Protein AF-A0A812LTM4-F1 (afdb_monomer_lite)

Foldseek 3Di:
DPPQQLEDEPDDDDDPPVPFDDDSFNEAEYEEALPLVPCVDLLNLVLQQLCQLQQLHQKYKYAHDQPDPPQGVSNVLCVVLVVQVVPDPDCLDVVVSVVSSVVVCPDPVNCVVRDVPDDDDDDDDLFDFPSVVQVVLLVADDDPLSDPDNQRFRMKMKHFQLVVVVVVVVPPPDDDPPPPPPLADDQDPDDDDDDPPVVVVPDDPRADPDDDDSSFMWIATPRPSRDPVRGDDTGGGHGSVSSPPRDSTRPDTDDDPDDLVLLVVLQVVLVVCCVPVNDVSVSSSVVSNCVSVVVSVVPDDDDDDPSSPDRNDPPPPPPPPLDDTVVVVVVSVVCPPVCVVSVPD

Secondary structure (DSSP, 8-state):
--TT---EEE--S---GGG----SS-EEEEEEE--TTTTSSHHHHHHHHHHHHTTS-SEEEEEEE---S---HHHHHHHHHHHHHHT-S---SHHHHHHHHHHHHTSHHHHHHH-TT-----------B-HHHHGGGG-----SS--SSTTS--EEEEEEHHHHHHHHTTTTS---TT-TT--S------------TTTTTTS---S--SPP-TTPEEEEE-S-TT-TTTPPPPEEEE-HHHHTT--SS--SBPPP---HHHHHHHHHHHHHHHHHH-GGGHHHHHHHHHHHTTHHHHH---PPPHHHHSPPPP-----------HHHHHHTTT-HHHHHHHH--

Structure (mmCIF, N/CA/C/O backbone):
data_AF-A0A812LTM4-F1
#
_entry.id   AF-A0A812LTM4-F1
#
loop_
_atom_site.group_PDB
_atom_site.id
_atom_site.type_symbol
_atom_site.label_atom_id
_atom_site.label_alt_id
_atom_site.label_comp_id
_atom_site.label_asym_id
_atom_site.label_entity_id
_atom_site.label_seq_id
_atom_site.pdbx_PDB_ins_code
_atom_site.Cartn_x
_atom_site.Cartn_y
_atom_site.Cartn_z
_atom_site.occupancy
_atom_site.B_iso_or_equiv
_atom_site.auth_seq_id
_atom_site.auth_comp_id
_atom_site.auth_asym_id
_atom_site.auth_atom_id
_atom_site.pdbx_PDB_model_num
ATOM 1 N N . MET A 1 1 ? 14.572 -8.120 13.362 1.00 30.45 1 MET A N 1
ATOM 2 C CA . MET A 1 1 ? 13.345 -8.656 14.011 1.00 30.45 1 MET A CA 1
ATOM 3 C C . MET A 1 1 ? 13.648 -9.184 15.412 1.00 30.45 1 MET A C 1
ATOM 5 O O . MET A 1 1 ? 14.384 -10.153 15.532 1.00 30.45 1 MET A O 1
ATOM 9 N N . ASP A 1 2 ? 13.075 -8.567 16.447 1.00 27.56 2 ASP A N 1
ATOM 10 C CA . ASP A 1 2 ? 12.992 -9.136 17.801 1.00 27.56 2 ASP A CA 1
ATOM 11 C C . ASP A 1 2 ? 11.749 -10.056 17.876 1.00 27.56 2 ASP A C 1
ATOM 13 O O . ASP A 1 2 ? 10.642 -9.576 17.613 1.00 27.56 2 ASP A O 1
ATOM 17 N N . PRO A 1 3 ? 11.883 -11.358 18.191 1.00 31.41 3 PRO A N 1
ATOM 18 C CA . PRO A 1 3 ? 10.756 -12.290 18.281 1.00 31.41 3 PRO A CA 1
ATOM 19 C C . PRO A 1 3 ? 9.755 -11.976 19.406 1.00 31.41 3 PRO A C 1
ATOM 21 O O . PRO A 1 3 ? 8.681 -12.577 19.432 1.00 31.41 3 PRO A O 1
ATOM 24 N N . LEU A 1 4 ? 10.083 -11.075 20.339 1.00 33.12 4 LEU A N 1
ATOM 25 C CA . LEU A 1 4 ? 9.328 -10.888 21.583 1.00 33.12 4 LEU A CA 1
ATOM 26 C C . LEU A 1 4 ? 8.432 -9.643 21.622 1.00 33.12 4 LEU A C 1
ATOM 28 O O . LEU A 1 4 ? 7.586 -9.542 22.510 1.00 33.12 4 LEU A O 1
ATOM 32 N N . SER A 1 5 ? 8.558 -8.709 20.678 1.00 33.81 5 SER A N 1
ATOM 33 C CA . SER A 1 5 ? 7.913 -7.395 20.815 1.00 33.81 5 SER A CA 1
ATOM 34 C C . SER A 1 5 ? 6.479 -7.304 20.289 1.00 33.81 5 SER A C 1
ATOM 36 O O . SER A 1 5 ? 5.833 -6.292 20.531 1.00 33.81 5 SER A O 1
ATOM 38 N N . GLY A 1 6 ? 5.937 -8.328 19.613 1.00 32.81 6 GLY A N 1
ATOM 39 C CA . GLY A 1 6 ? 4.505 -8.430 19.256 1.00 32.81 6 GLY A CA 1
ATOM 40 C C . GLY A 1 6 ? 3.926 -7.309 18.374 1.00 32.81 6 GLY A C 1
ATOM 41 O O . GLY A 1 6 ? 2.781 -7.413 17.934 1.00 32.81 6 GLY A O 1
ATOM 42 N N . LEU A 1 7 ? 4.723 -6.290 18.069 1.00 35.53 7 LEU A N 1
ATOM 43 C CA . LEU A 1 7 ? 4.323 -5.002 17.546 1.00 35.53 7 LEU A CA 1
ATOM 44 C C . LEU A 1 7 ? 4.848 -4.857 16.121 1.00 35.53 7 LEU A C 1
ATOM 46 O O . LEU A 1 7 ? 6.054 -4.882 15.887 1.00 35.53 7 LEU A O 1
ATOM 50 N N . MET A 1 8 ? 3.941 -4.650 15.167 1.00 37.16 8 MET A N 1
ATOM 51 C CA . MET A 1 8 ? 4.321 -4.151 13.852 1.00 37.16 8 MET A CA 1
ATOM 52 C C . MET A 1 8 ? 3.840 -2.714 13.723 1.00 37.16 8 MET A C 1
ATOM 54 O O . MET A 1 8 ? 2.669 -2.435 13.464 1.00 37.16 8 MET A O 1
ATOM 58 N N . VAL A 1 9 ? 4.776 -1.800 13.929 1.00 36.41 9 VAL A N 1
ATOM 59 C CA . VAL A 1 9 ? 4.608 -0.395 13.604 1.00 36.41 9 VAL A CA 1
ATOM 60 C C . VAL A 1 9 ? 5.039 -0.221 12.151 1.00 36.41 9 VAL A C 1
ATOM 62 O O . VAL A 1 9 ? 6.222 -0.324 11.840 1.00 36.41 9 VAL A O 1
ATOM 65 N N . VAL A 1 10 ? 4.088 0.054 11.254 1.00 37.06 10 VAL A N 1
ATOM 66 C CA . VAL A 1 10 ? 4.425 0.668 9.960 1.00 37.06 10 VAL A CA 1
ATOM 67 C C . VAL A 1 10 ? 4.498 2.166 10.233 1.00 37.06 10 VAL A C 1
ATOM 69 O O . VAL A 1 10 ? 3.528 2.895 10.030 1.00 37.06 10 VAL A O 1
ATOM 72 N N . CYS A 1 11 ? 5.614 2.604 10.820 1.00 35.97 11 CYS A N 1
ATOM 73 C CA . CYS A 1 11 ? 5.936 4.021 10.930 1.00 35.97 11 CYS A CA 1
ATOM 74 C C . CYS A 1 11 ? 7.042 4.356 9.956 1.00 35.97 11 CYS A C 1
ATOM 76 O O . CYS A 1 11 ? 8.123 3.771 9.949 1.00 35.97 11 CYS A O 1
ATOM 78 N N . THR A 1 12 ? 6.767 5.411 9.223 1.00 40.22 12 THR A N 1
ATOM 79 C CA . THR A 1 12 ? 7.755 6.251 8.602 1.00 40.22 12 THR A CA 1
ATOM 80 C C . THR A 1 12 ? 8.217 7.278 9.645 1.00 40.22 12 THR A C 1
ATOM 82 O O . THR A 1 12 ? 7.511 8.250 9.896 1.00 40.22 12 THR A O 1
ATOM 85 N N . ASP A 1 13 ? 9.390 7.021 10.240 1.00 36.28 13 ASP A N 1
ATOM 86 C CA . ASP A 1 13 ? 10.295 7.962 10.937 1.00 36.28 13 ASP A CA 1
ATOM 87 C C . ASP A 1 13 ? 10.392 7.964 12.492 1.00 36.28 13 ASP A C 1
ATOM 89 O O . ASP A 1 13 ? 9.413 8.071 13.228 1.00 36.28 13 ASP A O 1
ATOM 93 N N . GLY A 1 14 ? 11.640 7.912 12.982 1.00 37.38 14 GLY A N 1
ATOM 94 C CA . GLY A 1 14 ? 12.230 9.009 13.765 1.00 37.38 14 GLY A CA 1
ATOM 95 C C . GLY A 1 14 ? 11.948 9.180 15.257 1.00 37.38 14 GLY A C 1
ATOM 96 O O . GLY A 1 14 ? 12.540 10.081 15.851 1.00 37.38 14 GLY A O 1
ATOM 97 N N . CYS A 1 15 ? 11.113 8.366 15.901 1.00 34.38 15 CYS A N 1
ATOM 98 C CA . CYS A 1 15 ? 11.035 8.394 17.366 1.00 34.38 15 CYS A CA 1
ATOM 99 C C . CYS A 1 15 ? 12.236 7.659 17.978 1.00 34.38 15 CYS A C 1
ATOM 101 O O . CYS A 1 15 ? 12.510 6.517 17.622 1.00 34.38 15 CYS A O 1
ATOM 103 N N . ASP A 1 16 ? 12.935 8.311 18.911 1.00 37.47 16 ASP A N 1
ATOM 104 C CA . ASP A 1 16 ? 13.979 7.722 19.757 1.00 37.47 16 ASP A CA 1
ATOM 105 C C . ASP A 1 16 ? 13.405 6.530 20.545 1.00 37.47 16 ASP A C 1
ATOM 107 O O . ASP A 1 16 ? 12.843 6.683 21.628 1.00 37.47 16 ASP A O 1
ATOM 111 N N . GLN A 1 17 ? 13.491 5.330 19.963 1.00 39.75 17 GLN A N 1
ATOM 112 C CA . GLN A 1 17 ? 12.902 4.104 20.509 1.00 39.75 17 GLN A CA 1
ATOM 113 C C . GLN A 1 17 ? 13.554 3.662 21.828 1.00 39.75 17 GLN A C 1
ATOM 115 O O . GLN A 1 17 ? 13.000 2.810 22.516 1.00 39.75 17 GLN A O 1
ATOM 120 N N . SER A 1 18 ? 14.695 4.248 22.214 1.00 34.81 18 SER A N 1
ATOM 121 C CA . SER A 1 18 ? 15.415 3.879 23.440 1.00 34.81 18 SER A CA 1
ATOM 122 C C . SER A 1 18 ? 14.699 4.293 24.733 1.00 34.81 18 SER A C 1
ATOM 124 O O . SER A 1 18 ? 15.079 3.836 25.809 1.00 34.81 18 SER A O 1
ATOM 126 N N . LYS A 1 19 ? 13.647 5.120 24.639 1.00 31.11 19 LYS A N 1
ATOM 127 C CA . LYS A 1 19 ? 12.913 5.663 25.795 1.00 31.11 19 LYS A CA 1
ATOM 128 C C . LYS A 1 19 ? 11.493 5.131 25.969 1.00 31.11 19 LYS A C 1
ATOM 130 O O . LYS A 1 19 ? 10.866 5.467 26.961 1.00 31.11 19 LYS A O 1
ATOM 135 N N . PHE A 1 20 ? 10.989 4.298 25.058 1.00 37.25 20 PHE A N 1
ATOM 136 C CA . PHE A 1 20 ? 9.590 3.864 25.077 1.00 37.25 20 PHE A CA 1
ATOM 137 C C . PHE A 1 20 ? 9.480 2.360 25.330 1.00 37.25 20 PHE A C 1
ATOM 139 O O . PHE A 1 20 ? 9.724 1.545 24.441 1.00 37.25 20 PHE A O 1
ATOM 146 N N . MET A 1 21 ? 9.061 1.975 26.537 1.00 32.84 21 MET A N 1
ATOM 147 C CA . MET A 1 21 ? 8.596 0.609 26.787 1.00 32.84 21 MET A CA 1
ATOM 148 C C . MET A 1 21 ? 7.192 0.430 26.192 1.00 32.84 21 MET A C 1
ATOM 150 O O . MET A 1 21 ? 6.199 0.904 26.744 1.00 32.84 21 MET A O 1
ATOM 154 N N . MET A 1 22 ? 7.123 -0.269 25.058 1.00 35.91 22 MET A N 1
ATOM 155 C CA . MET A 1 22 ? 5.877 -0.611 24.364 1.00 35.91 22 MET A CA 1
ATOM 156 C C . MET A 1 22 ? 5.090 -1.713 25.099 1.00 35.91 22 MET A C 1
ATOM 158 O O . MET A 1 22 ? 5.706 -2.591 25.712 1.00 35.91 22 MET A O 1
ATOM 162 N N . PRO A 1 23 ? 3.740 -1.710 25.063 1.00 36.28 23 PRO A N 1
ATOM 163 C CA . PRO A 1 23 ? 2.926 -2.694 25.766 1.00 36.28 23 PRO A CA 1
ATOM 164 C C . PRO A 1 23 ? 3.050 -4.057 25.078 1.00 36.28 23 PRO A C 1
ATOM 166 O O . PRO A 1 23 ? 3.223 -4.141 23.866 1.00 36.28 23 PRO A O 1
ATOM 169 N N . ARG A 1 24 ? 2.917 -5.135 25.854 1.00 44.22 24 ARG A N 1
ATOM 170 C CA . ARG A 1 24 ? 3.026 -6.530 25.381 1.00 44.22 24 ARG A CA 1
ATOM 171 C C . ARG A 1 24 ? 1.768 -7.051 24.660 1.00 44.22 24 ARG A C 1
ATOM 173 O O . ARG A 1 24 ? 1.732 -8.215 24.272 1.00 44.22 24 ARG A O 1
ATOM 180 N N . ASP A 1 25 ? 0.743 -6.214 24.507 1.00 55.41 25 ASP A N 1
ATOM 181 C CA . ASP A 1 25 ? -0.545 -6.569 23.902 1.00 55.41 25 ASP A CA 1
ATOM 182 C C . ASP A 1 25 ? -0.533 -6.329 22.376 1.00 55.41 25 ASP A C 1
ATOM 184 O O . ASP A 1 25 ? 0.159 -5.424 21.906 1.00 55.41 25 ASP A O 1
ATOM 188 N N . PRO A 1 26 ? -1.307 -7.091 21.572 1.00 61.28 26 PRO A N 1
ATOM 189 C CA . PRO A 1 26 ? -1.348 -6.917 20.122 1.00 61.28 26 PRO A CA 1
ATOM 190 C C . PRO A 1 26 ? -2.057 -5.607 19.751 1.00 61.28 26 PRO A C 1
ATOM 192 O O . PRO A 1 26 ? -3.290 -5.532 19.654 1.00 61.28 26 PRO A O 1
ATOM 195 N N . GLU A 1 27 ? -1.253 -4.571 19.544 1.00 75.12 27 GLU A N 1
ATOM 196 C CA . GLU A 1 27 ? -1.658 -3.284 18.996 1.00 75.12 27 GLU A CA 1
ATOM 197 C C . GLU A 1 27 ? -1.173 -3.140 17.555 1.00 75.12 27 GLU A C 1
ATOM 199 O O . GLU A 1 27 ? -0.034 -3.478 17.226 1.00 75.12 27 GLU A O 1
ATOM 204 N N . PHE A 1 28 ? -2.025 -2.579 16.695 1.00 81.56 28 PHE A N 1
ATOM 205 C CA . PHE A 1 28 ? -1.655 -2.272 15.318 1.00 81.56 28 PHE A CA 1
ATOM 206 C C . PHE A 1 28 ? -1.772 -0.781 15.033 1.00 81.56 28 PHE A C 1
ATOM 208 O O . PHE A 1 28 ? -2.852 -0.201 15.120 1.00 81.56 28 PHE A O 1
ATOM 215 N N . ARG A 1 29 ? -0.656 -0.140 14.689 1.00 83.31 29 ARG A N 1
ATOM 216 C CA . ARG A 1 29 ? -0.615 1.300 14.430 1.00 83.31 29 ARG A CA 1
ATOM 217 C C . ARG A 1 29 ? -0.036 1.556 13.045 1.00 83.31 29 ARG A C 1
ATOM 219 O O . ARG A 1 29 ? 1.069 1.112 12.738 1.00 83.31 29 ARG A O 1
ATOM 226 N N . ILE A 1 30 ? -0.797 2.285 12.239 1.00 82.69 30 ILE A N 1
ATOM 227 C CA . ILE A 1 30 ? -0.378 2.810 10.945 1.00 82.69 30 ILE A CA 1
ATOM 228 C C . ILE A 1 30 ? -0.167 4.307 11.117 1.00 82.69 30 ILE A C 1
ATOM 230 O O . ILE A 1 30 ? -1.104 5.020 11.480 1.00 82.69 30 ILE A O 1
ATOM 234 N N . SER A 1 31 ? 1.043 4.770 10.824 1.00 81.00 31 SER A N 1
ATOM 235 C CA . SER A 1 31 ? 1.316 6.193 10.650 1.00 81.00 31 SER A CA 1
ATOM 236 C C . SER A 1 31 ? 1.545 6.455 9.170 1.00 81.00 31 SER A C 1
ATOM 238 O O . SER A 1 31 ? 2.408 5.827 8.562 1.00 81.00 31 SER A O 1
ATOM 240 N N . ALA A 1 32 ? 0.754 7.346 8.588 1.00 76.94 32 ALA A N 1
ATOM 241 C CA . ALA A 1 32 ? 0.785 7.645 7.165 1.00 76.94 32 ALA A CA 1
ATOM 242 C C . ALA A 1 32 ? 0.777 9.155 6.920 1.00 76.94 32 ALA A C 1
ATOM 244 O O . ALA A 1 32 ? 0.388 9.943 7.783 1.00 76.94 32 ALA A O 1
ATOM 245 N N . ASP A 1 33 ? 1.180 9.571 5.723 1.00 71.38 33 ASP A N 1
ATOM 246 C CA . ASP A 1 33 ? 0.871 10.920 5.254 1.00 71.38 33 ASP A CA 1
ATOM 247 C C . ASP A 1 33 ? -0.656 11.076 5.082 1.00 71.38 33 ASP A C 1
ATOM 249 O O . ASP A 1 33 ? -1.385 10.095 4.907 1.00 71.38 33 ASP A O 1
ATOM 253 N N . ASN A 1 34 ? -1.174 12.305 5.133 1.00 70.12 34 ASN A N 1
ATOM 254 C CA . ASN A 1 34 ? -2.602 12.599 4.983 1.00 70.12 34 ASN A CA 1
ATOM 255 C C . ASN A 1 34 ? -3.063 12.529 3.517 1.00 70.12 34 ASN A C 1
ATOM 257 O O . ASN A 1 34 ? -3.684 13.451 2.976 1.00 70.12 34 ASN A O 1
ATOM 261 N N . THR A 1 35 ? -2.774 11.409 2.862 1.00 69.56 35 THR A N 1
ATOM 262 C CA . THR A 1 35 ? -3.211 11.102 1.506 1.00 69.56 35 THR A CA 1
ATOM 263 C C . THR A 1 35 ? -4.593 10.452 1.558 1.00 69.56 35 THR A C 1
ATOM 265 O O . THR A 1 35 ? -4.763 9.239 1.673 1.00 69.56 35 THR A O 1
ATOM 268 N N . VAL A 1 36 ? -5.631 11.286 1.432 1.00 68.31 36 VAL A N 1
ATOM 269 C CA . VAL A 1 36 ? -7.050 10.867 1.403 1.00 68.31 36 VAL A CA 1
ATOM 270 C C . VAL A 1 36 ? -7.314 9.699 0.444 1.00 68.31 36 VAL A C 1
ATOM 272 O O . VAL A 1 36 ? -8.138 8.833 0.710 1.00 68.31 36 VAL A O 1
ATOM 275 N N . ARG A 1 37 ? -6.622 9.657 -0.698 1.00 71.06 37 ARG A N 1
ATOM 276 C CA . ARG A 1 37 ? -6.841 8.606 -1.699 1.00 71.06 37 ARG A CA 1
ATOM 277 C C . ARG A 1 37 ? -6.193 7.270 -1.339 1.00 71.06 37 ARG A C 1
ATOM 279 O O . ARG A 1 37 ? -6.644 6.250 -1.848 1.00 71.06 37 ARG A O 1
ATOM 286 N N . GLU A 1 38 ? -5.173 7.262 -0.488 1.00 75.50 38 GLU A N 1
ATOM 287 C CA . GLU A 1 38 ? -4.296 6.101 -0.305 1.00 75.50 38 GLU A CA 1
ATOM 288 C C . GLU A 1 38 ? -4.386 5.543 1.113 1.00 75.50 38 GLU A C 1
ATOM 290 O O . GLU A 1 38 ? -4.784 4.395 1.275 1.00 75.50 38 GLU A O 1
ATOM 295 N N . ALA A 1 39 ? -4.081 6.342 2.137 1.00 78.81 39 ALA A N 1
ATOM 296 C CA . ALA A 1 39 ? -4.084 5.879 3.524 1.00 78.81 39 ALA A CA 1
ATOM 297 C C . ALA A 1 39 ? -5.446 6.068 4.196 1.00 78.81 39 ALA A C 1
ATOM 299 O O . ALA A 1 39 ? -5.938 5.204 4.919 1.00 78.81 39 ALA A O 1
ATOM 300 N N . LYS A 1 40 ? -6.093 7.200 3.922 1.00 80.12 40 LYS A N 1
ATOM 301 C CA . LYS A 1 40 ? -7.333 7.604 4.581 1.00 80.12 40 LYS A CA 1
ATOM 302 C C . LYS A 1 40 ? -8.531 7.331 3.674 1.00 80.12 40 LYS A C 1
ATOM 304 O O . LYS A 1 40 ? -9.250 8.242 3.280 1.00 80.12 40 LYS A O 1
ATOM 309 N N . ASN A 1 41 ? -8.724 6.062 3.329 1.00 82.94 41 ASN A N 1
ATOM 310 C CA . ASN A 1 41 ? -9.861 5.604 2.534 1.00 82.94 41 ASN A CA 1
ATOM 311 C C . ASN A 1 41 ? -10.693 4.565 3.301 1.00 82.94 41 ASN A C 1
ATOM 313 O O . ASN A 1 41 ? -10.202 3.922 4.230 1.00 82.94 41 ASN A O 1
ATOM 317 N N . GLN A 1 42 ? -11.949 4.382 2.886 1.00 84.56 42 GLN A N 1
ATOM 318 C CA . GLN A 1 42 ? -12.878 3.447 3.530 1.00 84.56 42 GLN A CA 1
ATOM 319 C C . GLN A 1 42 ? -12.325 2.022 3.647 1.00 84.56 42 GLN A C 1
ATOM 321 O O . GLN A 1 42 ? -12.614 1.337 4.621 1.00 84.56 42 GLN A O 1
ATOM 326 N N . TYR A 1 43 ? -11.499 1.581 2.695 1.00 86.38 43 TYR A N 1
ATOM 327 C CA . TYR A 1 43 ? -10.983 0.221 2.672 1.00 86.38 43 TYR A CA 1
ATOM 328 C C . TYR A 1 43 ? -9.971 -0.021 3.788 1.00 86.38 43 TYR A C 1
ATOM 330 O O . TYR A 1 43 ? -10.046 -1.030 4.485 1.00 86.38 43 TYR A O 1
ATOM 338 N N . VAL A 1 44 ? -9.074 0.943 4.009 1.00 87.69 44 VAL A N 1
ATOM 339 C CA . VAL A 1 44 ? -8.122 0.909 5.126 1.00 87.69 44 VAL A CA 1
ATOM 340 C C . VAL A 1 44 ? -8.865 0.968 6.458 1.00 87.69 44 VAL A C 1
ATOM 342 O O . VAL A 1 44 ? -8.587 0.168 7.347 1.00 87.69 44 VAL A O 1
ATOM 345 N N . LEU A 1 45 ? -9.840 1.871 6.592 1.00 88.00 45 LEU A N 1
ATOM 346 C CA . LEU A 1 45 ? -10.602 2.028 7.835 1.00 88.00 45 LEU A CA 1
ATOM 347 C C . LEU A 1 45 ? -11.424 0.771 8.172 1.00 88.00 45 LEU A C 1
ATOM 349 O O . LEU A 1 45 ? -11.409 0.322 9.317 1.00 88.00 45 LEU A O 1
ATOM 353 N N . LEU A 1 46 ? -12.089 0.162 7.184 1.00 88.00 46 LEU A N 1
ATOM 354 C CA . LEU A 1 46 ? -12.826 -1.092 7.371 1.00 88.00 46 LEU A CA 1
ATOM 355 C C . LEU A 1 46 ? -11.898 -2.251 7.719 1.00 88.00 46 LEU A C 1
ATOM 357 O O . LEU A 1 46 ? -12.221 -3.032 8.607 1.00 88.00 46 LEU A O 1
ATOM 361 N N . TYR A 1 47 ? -10.733 -2.349 7.076 1.00 89.00 47 TYR A N 1
ATOM 362 C CA . TYR A 1 47 ? -9.738 -3.366 7.414 1.00 89.00 47 TYR A CA 1
ATOM 363 C C . TYR A 1 47 ? -9.245 -3.229 8.863 1.00 89.00 47 TYR A C 1
ATOM 365 O O . TYR A 1 47 ? -9.186 -4.215 9.595 1.00 89.00 47 TYR A O 1
ATOM 373 N N . LEU A 1 48 ? -8.953 -2.007 9.316 1.00 89.69 48 LEU A N 1
ATOM 374 C CA . LEU A 1 48 ? -8.560 -1.739 10.702 1.00 89.69 48 LEU A CA 1
ATOM 375 C C . LEU A 1 48 ? -9.665 -2.107 11.700 1.00 89.69 48 LEU A C 1
ATOM 377 O O . LEU A 1 48 ? -9.381 -2.728 12.729 1.00 89.69 48 LEU A O 1
ATOM 381 N N . ALA A 1 49 ? -10.921 -1.794 11.373 1.00 89.75 49 ALA A N 1
ATOM 382 C CA . ALA A 1 49 ? -12.072 -2.217 12.162 1.00 89.75 49 ALA A CA 1
ATOM 383 C C . ALA A 1 49 ? -12.216 -3.750 12.194 1.00 89.75 49 ALA A C 1
ATOM 385 O O . ALA A 1 49 ? -12.449 -4.324 13.256 1.00 89.75 49 ALA A O 1
ATOM 386 N N . ALA A 1 50 ? -12.001 -4.424 11.063 1.00 88.44 50 ALA A N 1
ATOM 387 C CA . ALA A 1 50 ? -12.058 -5.880 10.933 1.00 88.44 50 ALA A CA 1
ATOM 388 C C . ALA A 1 50 ? -11.095 -6.596 11.884 1.00 88.44 50 ALA A C 1
ATOM 390 O O . ALA A 1 50 ? -11.471 -7.549 12.568 1.00 88.44 50 ALA A O 1
ATOM 391 N N . LEU A 1 51 ? -9.850 -6.110 11.944 1.00 88.19 51 LEU A N 1
ATOM 392 C CA . LEU A 1 51 ? -8.813 -6.668 12.811 1.00 88.19 51 LEU A CA 1
ATOM 393 C C . LEU A 1 51 ? -9.239 -6.642 14.284 1.00 88.19 51 LEU A C 1
ATOM 395 O O . LEU A 1 51 ? -8.964 -7.591 15.020 1.00 88.19 51 LEU A O 1
ATOM 399 N N . VAL A 1 52 ? -9.933 -5.580 14.699 1.00 88.44 52 VAL A N 1
ATOM 400 C CA . VAL A 1 52 ? -10.467 -5.431 16.058 1.00 88.44 52 VAL A CA 1
ATOM 401 C C . VAL A 1 52 ? -11.678 -6.335 16.277 1.00 88.44 52 VAL A C 1
ATOM 403 O O . VAL A 1 52 ? -11.744 -7.042 17.282 1.00 88.44 52 VAL A O 1
ATOM 406 N N . ALA A 1 53 ? -12.613 -6.364 15.327 1.00 88.12 53 ALA A N 1
ATOM 407 C CA . ALA A 1 53 ? -13.849 -7.136 15.446 1.00 88.12 53 ALA A CA 1
ATOM 408 C C . ALA A 1 53 ? -13.609 -8.648 15.584 1.00 88.12 53 ALA A C 1
ATOM 410 O O . ALA A 1 53 ? -14.368 -9.338 16.263 1.00 88.12 53 ALA A O 1
ATOM 411 N N . GLN A 1 54 ? -12.543 -9.160 14.962 1.00 85.75 54 GLN A N 1
ATOM 412 C CA . GLN A 1 54 ? -12.170 -10.576 15.026 1.00 85.75 54 GLN A CA 1
ATOM 413 C C . GLN A 1 54 ? -11.088 -10.890 16.056 1.00 85.75 54 GLN A C 1
ATOM 415 O O . GLN A 1 54 ? -10.483 -11.960 15.997 1.00 85.75 54 GLN A O 1
ATOM 420 N N . TYR A 1 55 ? -10.806 -9.965 16.978 1.00 85.62 55 TYR A N 1
ATOM 421 C CA . TYR A 1 55 ? -9.806 -10.160 18.032 1.00 85.62 55 TYR A CA 1
ATOM 422 C C . TYR A 1 55 ? -8.405 -10.516 17.502 1.00 85.62 55 TYR A C 1
ATOM 424 O O . TYR A 1 55 ? -7.610 -11.153 18.195 1.00 85.62 55 TYR A O 1
ATOM 432 N N . ARG A 1 56 ? -8.082 -10.100 16.269 1.00 82.94 56 ARG A N 1
ATOM 433 C CA . ARG A 1 56 ? -6.714 -10.179 15.731 1.00 82.94 56 ARG A CA 1
ATOM 434 C C . ARG A 1 56 ? -5.844 -9.087 16.335 1.00 82.94 56 ARG A C 1
ATOM 436 O O . ARG A 1 56 ? -4.653 -9.292 16.534 1.00 82.94 56 ARG A O 1
ATOM 443 N N . MET A 1 57 ? -6.462 -7.949 16.640 1.00 85.69 57 MET A N 1
ATOM 444 C CA . MET A 1 57 ? -5.875 -6.843 17.382 1.00 85.69 57 MET A CA 1
ATOM 445 C C . MET A 1 57 ? -6.844 -6.423 18.481 1.00 85.69 57 MET A C 1
ATOM 447 O O . MET A 1 57 ? -8.056 -6.418 18.281 1.00 85.69 57 MET A O 1
ATOM 451 N N . ARG A 1 58 ? -6.327 -6.032 19.645 1.00 80.38 58 ARG A N 1
ATOM 452 C CA . ARG A 1 58 ? -7.168 -5.426 20.692 1.00 80.38 58 ARG A CA 1
ATOM 453 C C . ARG A 1 58 ? -7.598 -4.013 20.298 1.00 80.38 58 ARG A C 1
ATOM 455 O O . ARG A 1 58 ? -8.679 -3.550 20.658 1.00 80.38 58 ARG A O 1
ATOM 462 N N . PHE A 1 59 ? -6.707 -3.346 19.581 1.00 84.62 59 PHE A N 1
ATOM 463 C CA . PHE A 1 59 ? -6.786 -1.951 19.213 1.00 84.62 59 PHE A CA 1
ATOM 464 C C . PHE A 1 59 ? -6.066 -1.753 17.886 1.00 84.62 59 PHE A C 1
ATOM 466 O O . PHE A 1 59 ? -4.996 -2.334 17.660 1.00 84.62 59 PHE A O 1
ATOM 473 N N . SER A 1 60 ? -6.629 -0.909 17.028 1.00 89.69 60 SER A N 1
ATOM 474 C CA . SER A 1 60 ? -5.910 -0.436 15.856 1.00 89.69 60 SER A CA 1
ATOM 475 C C . SER A 1 60 ? -6.041 1.071 15.666 1.00 89.69 60 SER A C 1
ATOM 477 O O . SER A 1 60 ? -7.014 1.692 16.092 1.00 89.69 60 SER A O 1
ATOM 479 N N . CYS A 1 61 ? -5.022 1.680 15.064 1.00 88.38 61 CYS A N 1
ATOM 480 C CA . CYS A 1 61 ? -4.945 3.122 14.877 1.00 88.38 61 CYS A CA 1
ATOM 481 C C . CYS A 1 61 ? -4.447 3.468 13.477 1.00 88.38 61 CYS A C 1
ATOM 483 O O . CYS A 1 61 ? -3.446 2.911 13.026 1.00 88.38 61 CYS A O 1
ATOM 485 N N . LEU A 1 62 ? -5.108 4.433 12.837 1.00 87.12 62 LEU A N 1
ATOM 486 C CA . LEU A 1 62 ? -4.563 5.167 11.700 1.00 87.12 62 LEU A CA 1
ATOM 487 C C . LEU A 1 62 ? -4.292 6.610 12.127 1.00 87.12 62 LEU A C 1
ATOM 489 O O . LEU A 1 62 ? -5.227 7.382 12.353 1.00 87.12 62 LEU A O 1
ATOM 493 N N . ALA A 1 63 ? -3.017 6.971 12.208 1.00 83.69 63 ALA A N 1
ATOM 494 C CA . ALA A 1 63 ? -2.549 8.328 12.429 1.00 83.69 63 ALA A CA 1
ATOM 495 C C . ALA A 1 63 ? -2.043 8.908 11.103 1.00 83.69 63 ALA A C 1
ATOM 497 O O . ALA A 1 63 ? -1.114 8.391 10.496 1.00 83.69 63 ALA A O 1
ATOM 498 N N . ASN A 1 64 ? -2.667 9.986 10.646 1.00 78.06 64 ASN A N 1
ATOM 499 C CA . ASN A 1 64 ? -2.286 10.710 9.444 1.00 78.06 64 ASN A CA 1
ATOM 500 C C . ASN A 1 64 ? -1.585 12.005 9.849 1.00 78.06 64 ASN A C 1
ATOM 502 O O . ASN A 1 64 ? -2.194 12.857 10.507 1.00 78.06 64 ASN A O 1
ATOM 506 N N . PHE A 1 65 ? -0.328 12.179 9.448 1.00 71.62 65 PHE A N 1
ATOM 507 C CA . PHE A 1 65 ? 0.428 13.390 9.754 1.00 71.62 65 PHE A CA 1
ATOM 508 C C . PHE A 1 65 ? -0.273 14.627 9.188 1.00 71.62 65 PHE A C 1
ATOM 510 O O . PHE A 1 65 ? -0.867 14.599 8.110 1.00 71.62 65 PHE A O 1
ATOM 517 N N . ARG A 1 66 ? -0.265 15.736 9.935 1.00 67.19 66 ARG A N 1
ATOM 518 C CA . ARG A 1 66 ? -0.798 16.991 9.400 1.00 67.19 66 ARG A CA 1
ATOM 519 C C . ARG A 1 66 ? 0.061 17.418 8.219 1.00 67.19 66 ARG A C 1
ATOM 521 O O . ARG A 1 66 ? 1.283 17.428 8.309 1.00 67.19 66 ARG A O 1
ATOM 528 N N . LYS A 1 67 ? -0.604 17.827 7.139 1.00 61.28 67 LYS A N 1
ATOM 529 C CA . LYS A 1 67 ? 0.049 18.448 5.992 1.00 61.28 67 LYS A CA 1
ATOM 530 C C . LYS A 1 67 ? 0.575 19.819 6.423 1.00 61.28 67 LYS A C 1
ATOM 532 O O . LYS A 1 67 ? -0.132 20.816 6.330 1.00 61.28 67 LYS A O 1
ATOM 537 N N . SER A 1 68 ? 1.798 19.861 6.928 1.00 53.16 68 SER A N 1
ATOM 538 C CA . SER A 1 68 ? 2.578 21.082 7.117 1.00 53.16 68 SER A CA 1
ATOM 539 C C . SER A 1 68 ? 3.931 20.894 6.445 1.00 53.16 68 SER A C 1
ATOM 541 O O . SER A 1 68 ? 4.463 19.791 6.447 1.00 53.16 68 SER A O 1
ATOM 543 N N . HIS A 1 69 ? 4.470 21.961 5.857 1.00 53.72 69 HIS A N 1
ATOM 544 C CA . HIS A 1 69 ? 5.645 21.993 4.971 1.00 53.72 69 HIS A CA 1
ATOM 545 C C . HIS A 1 69 ? 6.991 21.563 5.588 1.00 53.72 69 HIS A C 1
ATOM 547 O O . HIS A 1 69 ? 8.050 21.875 5.049 1.00 53.72 69 HIS A O 1
ATOM 553 N N . THR A 1 70 ? 6.984 20.855 6.710 1.00 54.38 70 THR A N 1
ATOM 554 C CA . THR A 1 70 ? 8.187 20.307 7.322 1.00 54.38 70 THR A CA 1
ATOM 555 C C . THR A 1 70 ? 8.335 18.872 6.839 1.00 54.38 70 THR A C 1
ATOM 557 O O . THR A 1 70 ? 7.717 17.966 7.388 1.00 54.38 70 THR A O 1
ATOM 560 N N . HIS A 1 71 ? 9.126 18.684 5.781 1.00 61.16 71 HIS A N 1
ATOM 561 C CA . HIS A 1 71 ? 9.531 17.361 5.314 1.00 61.16 71 HIS A CA 1
ATOM 562 C C . HIS A 1 71 ? 10.129 16.589 6.492 1.00 61.16 71 HIS A C 1
ATOM 564 O O . HIS A 1 71 ? 11.202 16.955 6.988 1.00 61.16 71 HIS A O 1
ATOM 570 N N . CYS A 1 72 ? 9.422 15.560 6.961 1.00 69.50 72 CYS A N 1
ATOM 571 C CA . CYS A 1 72 ? 9.941 14.673 7.996 1.00 69.50 72 CYS A CA 1
ATOM 572 C C . CYS A 1 72 ? 11.165 13.925 7.446 1.00 69.50 72 CYS A C 1
ATOM 574 O O . CYS A 1 72 ? 11.441 13.981 6.240 1.00 69.50 72 CYS A O 1
ATOM 576 N N . ARG A 1 73 ? 11.955 13.250 8.292 1.00 74.75 73 ARG A N 1
ATOM 577 C CA . ARG A 1 73 ? 13.153 12.572 7.782 1.00 74.75 73 ARG A CA 1
ATOM 578 C C . ARG A 1 73 ? 12.749 11.555 6.726 1.00 74.75 73 ARG A C 1
ATOM 580 O O . ARG A 1 73 ? 13.464 11.446 5.745 1.00 74.75 73 ARG A O 1
ATOM 587 N N . ILE A 1 74 ? 11.584 10.901 6.795 1.00 73.19 74 ILE A N 1
ATOM 588 C CA . ILE A 1 74 ? 11.223 10.002 5.692 1.00 73.19 74 ILE A CA 1
ATOM 589 C C . ILE A 1 74 ? 11.059 10.711 4.338 1.00 73.19 74 ILE A C 1
ATOM 591 O O . ILE A 1 74 ? 11.505 10.174 3.327 1.00 73.19 74 ILE A O 1
ATOM 595 N N . ASP A 1 75 ? 10.509 11.923 4.293 1.00 75.50 75 ASP A N 1
ATOM 596 C CA . ASP A 1 75 ? 10.358 12.661 3.034 1.00 75.50 75 ASP A CA 1
ATOM 597 C C . ASP A 1 75 ? 11.730 13.030 2.469 1.00 75.50 75 ASP A C 1
ATOM 599 O O . ASP A 1 75 ? 11.972 12.942 1.265 1.00 75.50 75 ASP A O 1
ATOM 603 N N . GLN A 1 76 ? 12.656 13.403 3.355 1.00 83.38 76 GLN A N 1
ATOM 604 C CA . GLN A 1 76 ? 14.041 13.695 2.992 1.00 83.38 76 GLN A CA 1
ATOM 605 C C . GLN A 1 76 ? 14.767 12.433 2.513 1.00 83.38 76 GLN A C 1
ATOM 607 O O . GLN A 1 76 ? 15.451 12.474 1.490 1.00 83.38 76 GLN A O 1
ATOM 612 N N . LEU A 1 77 ? 14.575 11.302 3.201 1.00 85.31 77 LEU A N 1
ATOM 613 C CA . LEU A 1 77 ? 15.096 9.997 2.802 1.00 85.31 77 LEU A CA 1
ATOM 614 C C . LEU A 1 77 ? 14.591 9.641 1.410 1.00 85.31 77 LEU A C 1
ATOM 616 O O . LEU A 1 77 ? 15.384 9.305 0.535 1.00 85.31 77 LEU A O 1
ATOM 620 N N . TRP A 1 78 ? 13.283 9.756 1.191 1.00 84.81 78 TRP A N 1
ATOM 621 C CA . TRP A 1 78 ? 12.677 9.466 -0.096 1.00 84.81 78 TRP A CA 1
ATOM 622 C C . TRP A 1 78 ? 13.187 10.410 -1.180 1.00 84.81 78 TRP A C 1
ATOM 624 O O . TRP A 1 78 ? 13.508 9.950 -2.268 1.00 84.81 78 TRP A O 1
ATOM 634 N N . GLY A 1 79 ? 13.370 11.698 -0.885 1.00 88.25 79 GLY A N 1
ATOM 635 C CA . GLY A 1 79 ? 14.000 12.648 -1.802 1.00 88.25 79 GLY A CA 1
ATOM 636 C C . GLY A 1 79 ? 15.424 12.241 -2.202 1.00 88.25 79 GLY A C 1
ATOM 637 O O . GLY A 1 79 ? 15.775 12.295 -3.384 1.00 88.25 79 GLY A O 1
ATOM 638 N N . CYS A 1 80 ? 16.235 11.782 -1.246 1.00 91.38 80 CYS A N 1
ATOM 639 C CA . CYS A 1 80 ? 17.581 11.262 -1.499 1.00 91.38 80 CYS A CA 1
ATOM 640 C C . CYS A 1 80 ? 17.554 9.982 -2.349 1.00 91.38 80 CYS A C 1
ATOM 642 O O . CYS A 1 80 ? 18.258 9.893 -3.358 1.00 91.38 80 CYS A O 1
ATOM 644 N N . LEU A 1 81 ? 16.717 9.012 -1.974 1.00 92.50 81 LEU A N 1
ATOM 645 C CA . LEU A 1 81 ? 16.565 7.734 -2.671 1.00 92.50 81 LEU A CA 1
ATOM 646 C C . LEU A 1 81 ? 16.015 7.921 -4.091 1.00 92.50 81 LEU A C 1
ATOM 648 O O . LEU A 1 81 ? 16.563 7.370 -5.043 1.00 92.50 81 LEU A O 1
ATOM 652 N N . ALA A 1 82 ? 14.988 8.753 -4.261 1.00 92.62 82 ALA A N 1
ATOM 653 C CA . ALA A 1 82 ? 14.397 9.071 -5.555 1.00 92.62 82 ALA A CA 1
ATOM 654 C C . ALA A 1 82 ? 15.407 9.756 -6.480 1.00 92.62 82 ALA A C 1
ATOM 656 O O . ALA A 1 82 ? 15.509 9.391 -7.648 1.00 92.62 82 ALA A O 1
ATOM 657 N N . ARG A 1 83 ? 16.215 10.693 -5.961 1.00 94.44 83 ARG A N 1
ATOM 658 C CA . ARG A 1 83 ? 17.309 11.305 -6.732 1.00 94.44 83 ARG A CA 1
ATOM 659 C C . ARG A 1 83 ? 18.351 10.271 -7.147 1.00 94.44 83 ARG A C 1
ATOM 661 O O . ARG A 1 83 ? 18.861 10.338 -8.261 1.00 94.44 83 ARG A O 1
ATOM 668 N N . ARG A 1 84 ? 18.669 9.315 -6.270 1.00 95.50 84 ARG A N 1
ATOM 669 C CA . ARG A 1 84 ? 19.602 8.234 -6.596 1.00 95.50 84 ARG A CA 1
ATOM 670 C C . ARG A 1 84 ? 19.058 7.344 -7.713 1.00 95.50 84 ARG A C 1
ATOM 672 O O . ARG A 1 84 ? 19.803 7.065 -8.643 1.00 95.50 84 ARG A O 1
ATOM 679 N N . ILE A 1 85 ? 17.781 6.966 -7.649 1.00 94.69 85 ILE A N 1
ATOM 680 C CA . ILE A 1 85 ? 17.101 6.202 -8.705 1.00 94.69 85 ILE A CA 1
ATOM 681 C C . ILE A 1 85 ? 17.086 6.993 -10.019 1.00 94.69 85 ILE A C 1
ATOM 683 O O . ILE A 1 85 ? 17.439 6.450 -11.056 1.00 94.69 85 ILE A O 1
ATOM 687 N N . ALA A 1 86 ? 16.725 8.279 -9.984 1.00 95.25 86 ALA A N 1
ATOM 688 C CA . ALA A 1 86 ? 16.634 9.121 -11.179 1.00 95.25 86 ALA A CA 1
ATOM 689 C C . ALA A 1 86 ? 17.981 9.311 -11.896 1.00 95.25 86 ALA A C 1
ATOM 691 O O . ALA A 1 86 ? 18.012 9.498 -13.108 1.00 95.25 86 ALA A O 1
ATOM 692 N N . ASN A 1 87 ? 19.085 9.252 -11.148 1.00 96.25 87 ASN A N 1
ATOM 693 C CA . ASN A 1 87 ? 20.440 9.337 -11.686 1.00 96.25 87 ASN A CA 1
ATOM 694 C C . ASN A 1 87 ? 21.033 7.965 -12.053 1.00 96.25 87 ASN A C 1
ATOM 696 O O . ASN A 1 87 ? 22.188 7.904 -12.477 1.00 96.25 87 ASN A O 1
ATOM 700 N N . GLU A 1 88 ? 20.293 6.867 -11.869 1.00 96.69 88 GLU A N 1
ATOM 70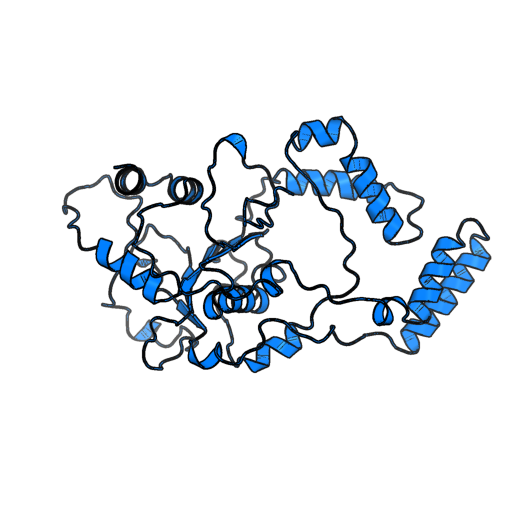1 C CA . GLU A 1 88 ? 20.755 5.544 -12.270 1.00 96.69 88 GLU A CA 1
ATOM 702 C C . GLU A 1 88 ? 20.495 5.323 -13.764 1.00 96.69 88 GLU A C 1
ATOM 704 O O . GLU A 1 88 ? 19.363 5.355 -14.241 1.00 96.69 88 GLU A O 1
ATOM 709 N N . SER A 1 89 ? 21.570 5.066 -14.507 1.00 92.62 89 SER A N 1
ATOM 710 C CA . SER A 1 89 ? 21.522 4.894 -15.966 1.00 92.62 89 SER A CA 1
ATOM 711 C C . SER A 1 89 ? 21.157 3.469 -16.394 1.00 92.62 89 SER A C 1
ATOM 713 O O . SER A 1 89 ? 20.845 3.235 -17.561 1.00 92.62 89 SER A O 1
ATOM 715 N N . LYS A 1 90 ? 21.201 2.507 -15.461 1.00 90.31 90 LYS A N 1
ATOM 716 C CA . LYS A 1 90 ? 21.057 1.068 -15.732 1.00 90.31 90 LYS A CA 1
ATOM 717 C C . LYS A 1 90 ? 19.903 0.426 -14.961 1.00 90.31 90 LYS A C 1
ATOM 719 O O . LYS A 1 90 ? 20.069 -0.616 -14.334 1.00 90.31 90 LYS A O 1
ATOM 724 N N . LEU A 1 91 ? 18.722 1.032 -15.026 1.00 94.06 91 LEU A N 1
ATOM 725 C CA . LEU A 1 91 ? 17.486 0.426 -14.524 1.00 94.06 91 LEU A CA 1
ATOM 726 C C . LEU A 1 91 ? 16.866 -0.453 -15.619 1.00 94.06 91 LEU A C 1
ATOM 728 O O . LEU A 1 91 ? 16.030 0.002 -16.395 1.00 94.06 91 LEU A O 1
ATOM 732 N N . LEU A 1 92 ? 17.320 -1.703 -15.719 1.00 94.81 92 LEU A N 1
ATOM 733 C CA . LEU A 1 92 ? 16.873 -2.650 -16.745 1.00 94.81 92 LEU A CA 1
ATOM 734 C C . LEU A 1 92 ? 15.588 -3.370 -16.329 1.00 94.81 92 LEU A C 1
ATOM 736 O O . LEU A 1 92 ? 14.778 -3.743 -17.177 1.00 94.81 92 LEU A O 1
ATOM 740 N N . ASN A 1 93 ? 15.398 -3.581 -15.028 1.00 93.56 93 ASN A N 1
ATOM 741 C CA . ASN A 1 93 ? 14.191 -4.163 -14.461 1.00 93.56 93 ASN A CA 1
ATOM 742 C C . ASN A 1 93 ? 13.887 -3.574 -13.061 1.00 93.56 93 ASN A C 1
ATOM 744 O O . ASN A 1 93 ? 14.703 -2.844 -12.497 1.00 93.56 93 ASN A O 1
ATOM 748 N N . PRO A 1 94 ? 12.717 -3.871 -12.464 1.00 92.50 94 PRO A N 1
ATOM 749 C CA . PRO A 1 94 ? 12.366 -3.349 -11.141 1.00 92.50 94 PRO A CA 1
ATOM 750 C C . PRO A 1 94 ? 13.305 -3.786 -10.011 1.00 92.50 94 PRO A C 1
ATOM 752 O O . PRO A 1 94 ? 13.384 -3.108 -8.991 1.00 92.50 94 PRO A O 1
ATOM 755 N N . ASP A 1 95 ? 14.009 -4.905 -10.171 1.00 93.00 95 ASP A N 1
ATOM 756 C CA . ASP A 1 95 ? 14.915 -5.412 -9.143 1.00 93.00 95 ASP A CA 1
ATOM 757 C C . ASP A 1 95 ? 16.185 -4.544 -9.074 1.00 93.00 95 ASP A C 1
ATOM 759 O O . ASP A 1 95 ? 16.733 -4.347 -7.991 1.00 93.00 95 ASP A O 1
ATOM 763 N N . ASP A 1 96 ? 16.586 -3.910 -10.185 1.00 93.81 96 ASP A N 1
ATOM 764 C CA . ASP A 1 96 ? 17.656 -2.903 -10.190 1.00 93.81 96 ASP A CA 1
ATOM 765 C C . ASP A 1 96 ? 17.300 -1.699 -9.302 1.00 93.81 96 ASP A C 1
ATOM 767 O O . ASP A 1 96 ? 18.158 -1.187 -8.586 1.00 93.81 96 ASP A O 1
ATOM 771 N N . VAL A 1 97 ? 16.025 -1.291 -9.255 1.00 94.00 97 VAL A N 1
ATOM 772 C CA . VAL A 1 97 ? 15.561 -0.231 -8.340 1.00 94.00 97 VAL A CA 1
ATOM 773 C C . VAL A 1 97 ? 15.750 -0.664 -6.887 1.00 94.00 97 VAL A C 1
ATOM 775 O O . VAL A 1 97 ? 16.289 0.095 -6.082 1.00 94.00 97 VAL A O 1
ATOM 778 N N . CYS A 1 98 ? 15.362 -1.897 -6.544 1.00 92.75 98 CYS A N 1
ATOM 779 C CA . CYS A 1 98 ? 15.579 -2.445 -5.205 1.00 92.75 98 CYS A CA 1
ATOM 780 C C . CYS A 1 98 ? 17.071 -2.493 -4.851 1.00 92.75 98 CYS A C 1
ATOM 782 O O . CYS A 1 98 ? 17.444 -2.115 -3.741 1.00 92.75 98 CYS A O 1
ATOM 784 N N . HIS A 1 99 ? 17.933 -2.895 -5.787 1.00 93.94 99 HIS A N 1
ATOM 785 C CA . HIS A 1 99 ? 19.380 -2.902 -5.582 1.00 93.94 99 HIS A CA 1
ATOM 786 C C . HIS A 1 99 ? 19.945 -1.501 -5.346 1.00 93.94 99 HIS A C 1
ATOM 788 O O . HIS A 1 99 ? 20.720 -1.315 -4.408 1.00 93.94 99 HIS A O 1
ATOM 794 N N . VAL A 1 100 ? 19.530 -0.507 -6.135 1.00 94.81 100 VAL A N 1
ATOM 795 C CA . VAL A 1 100 ? 19.933 0.893 -5.947 1.00 94.81 100 VAL A CA 1
ATOM 796 C C . VAL A 1 100 ? 19.527 1.382 -4.560 1.00 94.81 100 VAL A C 1
ATOM 798 O O . VAL A 1 100 ? 20.370 1.898 -3.825 1.00 94.81 100 VAL A O 1
ATOM 801 N N . LEU A 1 101 ? 18.269 1.161 -4.172 1.00 93.62 101 LEU A N 1
ATOM 802 C CA . LEU A 1 101 ? 17.750 1.534 -2.858 1.00 93.62 101 LEU A CA 1
ATOM 803 C C . LEU A 1 101 ? 18.551 0.884 -1.727 1.00 93.62 101 LEU A C 1
ATOM 805 O O . LEU A 1 101 ? 19.040 1.581 -0.842 1.00 93.62 101 LEU A O 1
ATOM 809 N N . LEU A 1 102 ? 18.736 -0.436 -1.776 1.00 93.50 102 LEU A N 1
ATOM 810 C CA . LEU A 1 102 ? 19.491 -1.171 -0.762 1.00 93.50 102 LEU A CA 1
ATOM 811 C C . LEU A 1 102 ? 20.946 -0.699 -0.695 1.00 93.50 102 LEU A C 1
ATOM 813 O O . LEU A 1 102 ? 21.464 -0.495 0.399 1.00 93.50 102 LEU A O 1
ATOM 817 N N . SER A 1 103 ? 21.594 -0.464 -1.838 1.00 95.06 103 SER A N 1
ATOM 818 C CA . SER A 1 103 ? 22.974 0.034 -1.879 1.00 95.06 103 SER A CA 1
ATOM 819 C C . SER A 1 103 ? 23.117 1.410 -1.223 1.00 95.06 103 SER A C 1
ATOM 821 O O . SER A 1 103 ? 24.067 1.639 -0.476 1.00 95.06 103 SER A O 1
ATOM 823 N N . GLU A 1 104 ? 22.152 2.309 -1.442 1.00 95.12 104 GLU A N 1
ATOM 824 C CA . GLU A 1 104 ? 22.144 3.643 -0.843 1.00 95.12 104 GLU A CA 1
ATOM 825 C C . GLU A 1 104 ? 21.915 3.561 0.668 1.00 95.12 104 GLU A C 1
ATOM 827 O O . GLU A 1 104 ? 22.615 4.213 1.442 1.00 95.12 104 GLU A O 1
ATOM 832 N N . LEU A 1 105 ? 20.986 2.701 1.093 1.00 92.75 105 LEU A N 1
ATOM 833 C CA . LEU A 1 105 ? 20.660 2.465 2.498 1.00 92.75 105 LEU A CA 1
ATOM 834 C C . LEU A 1 105 ? 21.813 1.832 3.289 1.00 92.75 105 LEU A C 1
ATOM 836 O O . LEU A 1 105 ? 21.895 2.051 4.495 1.00 92.75 105 LEU A O 1
ATOM 840 N N . GLN A 1 106 ? 22.715 1.083 2.643 1.00 93.81 106 GLN A N 1
ATOM 841 C CA . GLN A 1 106 ? 23.898 0.511 3.303 1.00 93.81 106 GLN A CA 1
ATOM 842 C C . GLN A 1 106 ? 25.091 1.471 3.403 1.00 93.81 106 GLN A C 1
ATOM 844 O O . GLN A 1 106 ? 26.074 1.141 4.068 1.00 93.81 106 GLN A O 1
ATOM 849 N N . LYS A 1 107 ? 25.044 2.663 2.794 1.00 95.12 107 LYS A N 1
ATOM 850 C CA . LYS A 1 107 ? 26.130 3.644 2.943 1.00 95.12 107 LYS A CA 1
ATOM 851 C C . LYS A 1 107 ? 26.263 4.080 4.400 1.00 95.12 107 LYS A C 1
ATOM 853 O O . LYS A 1 107 ? 25.267 4.376 5.056 1.00 95.12 107 LYS A O 1
ATOM 858 N N . ALA A 1 108 ? 27.501 4.206 4.881 1.00 95.56 108 ALA A N 1
ATOM 859 C CA . ALA A 1 108 ? 27.786 4.589 6.266 1.00 95.56 108 ALA A CA 1
ATOM 860 C C . ALA A 1 108 ? 27.123 5.919 6.667 1.00 95.56 108 ALA A C 1
ATOM 862 O O . ALA A 1 108 ? 26.548 6.016 7.747 1.00 95.56 108 ALA A O 1
ATOM 863 N N . SER A 1 109 ? 27.132 6.918 5.777 1.00 95.06 109 SER A N 1
ATOM 864 C CA . SER A 1 109 ? 26.456 8.202 6.002 1.00 95.06 109 SER A CA 1
ATOM 865 C C . SER A 1 109 ? 24.938 8.053 6.132 1.00 95.06 109 SER A C 1
ATOM 867 O O . SER A 1 109 ? 24.340 8.653 7.023 1.00 95.06 109 SER A O 1
ATOM 869 N N . MET A 1 110 ? 24.318 7.220 5.290 1.00 92.94 110 MET A N 1
ATOM 870 C CA . MET A 1 110 ? 22.880 6.956 5.334 1.00 92.94 110 MET A CA 1
ATOM 871 C C . MET A 1 110 ? 22.497 6.186 6.601 1.00 92.94 110 MET A C 1
ATOM 873 O O . MET A 1 110 ? 21.553 6.563 7.289 1.00 92.94 110 MET A O 1
ATOM 877 N N . ARG A 1 111 ? 23.270 5.158 6.972 1.00 92.44 111 ARG A N 1
ATOM 878 C CA . ARG A 1 111 ? 23.082 4.404 8.221 1.00 92.44 111 ARG A CA 1
ATOM 879 C C . ARG A 1 111 ? 23.236 5.280 9.461 1.00 92.44 111 ARG A C 1
ATOM 881 O O . ARG A 1 111 ? 22.408 5.194 10.364 1.00 92.44 111 ARG A O 1
ATOM 888 N N . ALA A 1 112 ? 24.248 6.146 9.491 1.00 91.56 112 ALA A N 1
ATOM 889 C CA . ALA A 1 112 ? 24.446 7.094 10.584 1.00 91.56 112 ALA A CA 1
ATOM 890 C C . ALA A 1 112 ? 23.259 8.061 10.718 1.00 91.56 112 ALA A C 1
ATOM 892 O O . ALA A 1 112 ? 22.818 8.342 11.829 1.00 91.56 112 ALA A O 1
ATOM 893 N N . TRP A 1 113 ? 22.712 8.527 9.592 1.00 90.94 113 TRP A N 1
ATOM 894 C CA . TRP A 1 113 ? 21.572 9.442 9.574 1.00 90.94 113 TRP A CA 1
ATOM 895 C C . TRP A 1 113 ? 20.241 8.771 9.960 1.00 90.94 113 TRP A C 1
ATOM 897 O O . TRP A 1 113 ? 19.458 9.353 10.710 1.00 90.94 113 TRP A O 1
ATOM 907 N N . LEU A 1 114 ? 20.001 7.533 9.510 1.00 87.31 114 LEU A N 1
ATOM 908 C CA . LEU A 1 114 ? 18.829 6.731 9.895 1.00 87.31 114 LEU A CA 1
ATOM 909 C C . LEU A 1 114 ? 18.850 6.326 11.377 1.00 87.31 114 LEU A C 1
ATOM 911 O O . LEU A 1 114 ? 17.795 6.114 11.976 1.00 87.31 114 LEU A O 1
ATOM 915 N N . GLY A 1 115 ? 20.043 6.218 11.959 1.00 89.31 115 GLY A N 1
ATOM 916 C CA . GLY A 1 115 ? 20.271 5.745 13.317 1.00 89.31 115 GLY A CA 1
ATOM 917 C C . GLY A 1 115 ? 20.591 4.243 13.373 1.00 89.31 115 GLY A C 1
ATOM 918 O O . GLY A 1 115 ? 20.125 3.467 12.535 1.00 89.31 115 GLY A O 1
ATOM 919 N N . PRO A 1 116 ? 21.375 3.806 14.377 1.00 83.44 116 PRO A N 1
ATOM 920 C CA . PRO A 1 116 ? 21.939 2.453 14.435 1.00 83.44 116 PRO A CA 1
ATOM 921 C C . PRO A 1 116 ? 20.892 1.343 14.613 1.00 83.44 116 PRO A C 1
ATOM 923 O O . PRO A 1 116 ? 21.147 0.203 14.241 1.00 83.44 116 PRO A O 1
ATOM 926 N N . ASN A 1 117 ? 19.713 1.677 15.144 1.00 84.69 117 ASN A N 1
ATOM 927 C CA . ASN A 1 117 ? 18.642 0.719 15.435 1.00 84.69 117 ASN A CA 1
ATOM 928 C C . ASN A 1 117 ? 17.531 0.715 14.371 1.00 84.69 117 ASN A C 1
ATOM 930 O O . ASN A 1 117 ? 16.506 0.063 14.554 1.00 84.69 117 ASN A O 1
ATOM 934 N N . THR A 1 118 ? 17.709 1.450 13.270 1.00 79.88 118 THR A N 1
ATOM 935 C CA . THR A 1 118 ? 16.700 1.565 12.214 1.00 79.88 118 THR A CA 1
ATOM 936 C C . THR A 1 118 ? 16.963 0.542 11.110 1.00 79.88 118 THR A C 1
ATOM 938 O O . THR A 1 118 ? 17.989 0.577 10.421 1.00 79.88 118 THR A O 1
ATOM 941 N N . GLU A 1 119 ? 16.006 -0.360 10.905 1.00 81.88 119 GLU A N 1
ATOM 942 C CA . GLU A 1 119 ? 15.985 -1.301 9.786 1.00 81.88 119 GLU A CA 1
ATOM 943 C C . GLU A 1 119 ? 15.035 -0.780 8.700 1.00 81.88 119 GLU A C 1
ATOM 945 O O . GLU A 1 119 ? 13.866 -0.508 8.965 1.00 81.88 119 GLU A O 1
ATOM 950 N N . VAL A 1 120 ? 15.541 -0.619 7.473 1.00 80.31 120 VAL A N 1
ATOM 951 C CA . VAL A 1 120 ? 14.731 -0.219 6.315 1.00 80.31 120 VAL A CA 1
ATOM 952 C C . VAL A 1 120 ? 14.573 -1.425 5.404 1.00 80.31 120 VAL A C 1
ATOM 954 O O . VAL A 1 120 ? 15.559 -1.952 4.888 1.00 80.31 120 VAL A O 1
ATOM 957 N N . LEU A 1 121 ? 13.327 -1.846 5.207 1.00 81.81 121 LEU A N 1
ATOM 958 C CA . LEU A 1 121 ? 12.971 -2.941 4.315 1.00 81.81 121 LEU A CA 1
ATOM 959 C C . LEU A 1 121 ? 12.564 -2.377 2.955 1.00 81.81 121 LEU A C 1
ATOM 961 O O . LEU A 1 121 ? 11.742 -1.466 2.868 1.00 81.81 121 LEU A O 1
ATOM 965 N N . VAL A 1 122 ? 13.144 -2.930 1.892 1.00 82.94 122 VAL A N 1
ATOM 966 C CA . VAL A 1 122 ? 12.802 -2.591 0.509 1.00 82.94 122 VAL A CA 1
ATOM 967 C C . VAL A 1 122 ? 12.195 -3.827 -0.127 1.00 82.94 122 VAL A C 1
ATOM 969 O O . VAL A 1 122 ? 12.899 -4.794 -0.410 1.00 82.94 122 VAL A O 1
ATOM 972 N N . GLU A 1 123 ? 10.887 -3.791 -0.357 1.00 80.81 123 GLU A N 1
ATOM 973 C CA . GLU A 1 123 ? 10.161 -4.896 -0.972 1.00 80.81 123 GLU A CA 1
ATOM 974 C C . GLU A 1 123 ? 9.455 -4.444 -2.247 1.00 80.81 123 GLU A C 1
ATOM 976 O O . GLU A 1 123 ? 8.780 -3.413 -2.293 1.00 80.81 123 GLU A O 1
ATOM 981 N N . ARG A 1 124 ? 9.583 -5.256 -3.297 1.00 86.06 124 ARG A N 1
ATOM 982 C CA . ARG A 1 124 ? 8.813 -5.090 -4.524 1.00 86.06 124 ARG A CA 1
ATOM 983 C C . ARG A 1 124 ? 7.428 -5.700 -4.337 1.00 86.06 124 ARG A C 1
ATOM 985 O O . ARG A 1 124 ? 7.289 -6.907 -4.145 1.00 86.06 124 ARG A O 1
ATOM 992 N N . LEU A 1 125 ? 6.393 -4.881 -4.490 1.00 84.06 125 LEU A N 1
ATOM 993 C CA . LEU A 1 125 ? 5.011 -5.354 -4.506 1.00 84.06 125 LEU A CA 1
ATOM 994 C C . LEU A 1 125 ? 4.692 -5.992 -5.864 1.00 84.06 125 LEU A C 1
ATOM 996 O O . LEU A 1 125 ? 4.605 -5.308 -6.881 1.00 84.06 125 LEU A O 1
ATOM 1000 N N . VAL A 1 126 ? 4.535 -7.319 -5.882 1.00 84.88 126 VAL A N 1
ATOM 1001 C CA . VAL A 1 126 ? 4.258 -8.087 -7.114 1.00 84.88 126 VAL A CA 1
ATOM 100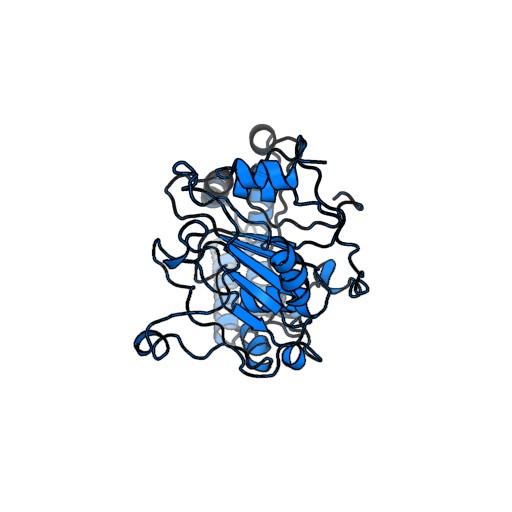2 C C . VAL A 1 126 ? 2.757 -8.230 -7.370 1.00 84.88 126 VAL A C 1
ATOM 1004 O O . VAL A 1 126 ? 2.312 -8.240 -8.515 1.00 84.88 126 VAL A O 1
ATOM 1007 N N . CYS A 1 127 ? 1.955 -8.318 -6.310 1.00 86.56 127 CYS A N 1
ATOM 1008 C CA . CYS A 1 127 ? 0.501 -8.337 -6.401 1.00 86.56 127 CYS A CA 1
ATOM 1009 C C . CYS A 1 127 ? -0.131 -7.672 -5.180 1.00 86.56 127 CYS A C 1
ATOM 1011 O O . CYS A 1 127 ? 0.516 -7.474 -4.153 1.00 86.56 127 CYS A O 1
ATOM 1013 N N . VAL A 1 128 ? -1.410 -7.327 -5.313 1.00 86.75 128 VAL A N 1
ATOM 1014 C CA . VAL A 1 128 ? -2.217 -6.728 -4.248 1.00 86.75 128 VAL A CA 1
ATOM 1015 C C . VAL A 1 128 ? -3.527 -7.499 -4.100 1.00 86.75 128 VAL A C 1
ATOM 1017 O O . VAL A 1 128 ? -4.083 -7.991 -5.090 1.00 86.75 128 VAL A O 1
ATOM 1020 N N . LYS A 1 129 ? -4.010 -7.609 -2.859 1.00 86.94 129 LYS A N 1
ATOM 1021 C CA . LYS A 1 129 ? -5.317 -8.202 -2.538 1.00 86.94 129 LYS A CA 1
ATOM 1022 C C . LYS A 1 129 ? -6.446 -7.338 -3.127 1.00 86.94 129 LYS A C 1
ATOM 1024 O O . LYS A 1 129 ? -6.327 -6.110 -3.171 1.00 86.94 129 LYS A O 1
ATOM 1029 N N . ASP A 1 130 ? -7.533 -7.963 -3.581 1.00 87.19 130 ASP A N 1
ATOM 1030 C CA . ASP A 1 130 ? -8.664 -7.263 -4.213 1.00 87.19 130 ASP A CA 1
ATOM 1031 C C . ASP A 1 130 ? -9.652 -6.663 -3.200 1.00 87.19 130 ASP A C 1
ATOM 1033 O O . ASP A 1 130 ? -10.816 -7.049 -3.099 1.00 87.19 130 ASP A O 1
ATOM 1037 N N . TRP A 1 131 ? -9.188 -5.678 -2.433 1.00 84.25 131 TRP A N 1
ATOM 1038 C CA . TRP A 1 131 ? -10.010 -5.010 -1.419 1.00 84.25 131 TRP A CA 1
ATOM 1039 C C . TRP A 1 131 ? -11.270 -4.353 -1.988 1.00 84.25 131 TRP A C 1
ATOM 1041 O O . TRP A 1 131 ? -12.285 -4.269 -1.301 1.00 84.25 131 TRP A O 1
ATOM 1051 N N . ARG A 1 132 ? -11.216 -3.892 -3.243 1.00 83.81 132 ARG A N 1
ATOM 1052 C CA . ARG A 1 132 ? -12.316 -3.158 -3.872 1.00 83.81 132 ARG A CA 1
ATOM 1053 C C . ARG A 1 132 ? -13.535 -4.041 -4.100 1.00 83.81 132 ARG A C 1
ATOM 1055 O O . ARG A 1 132 ? -14.644 -3.570 -3.877 1.00 83.81 132 ARG A O 1
ATOM 1062 N N . ASN A 1 133 ? -13.323 -5.277 -4.544 1.00 86.00 133 ASN A N 1
ATOM 1063 C CA . ASN A 1 133 ? -14.405 -6.233 -4.773 1.00 86.00 133 ASN A CA 1
ATOM 1064 C C . ASN A 1 133 ? -14.763 -7.016 -3.504 1.00 86.00 133 ASN A C 1
ATOM 1066 O O . ASN A 1 133 ? -15.893 -7.471 -3.369 1.00 86.00 133 ASN A O 1
ATOM 1070 N N . HIS A 1 134 ? -13.826 -7.129 -2.560 1.00 85.62 134 HIS A N 1
ATOM 1071 C CA . HIS A 1 134 ? -14.040 -7.824 -1.293 1.00 85.62 134 HIS A CA 1
ATOM 1072 C C . HIS A 1 134 ? -14.901 -7.038 -0.304 1.00 85.62 134 HIS A C 1
ATOM 1074 O O . HIS A 1 134 ? -15.826 -7.574 0.280 1.00 85.62 134 HIS A O 1
ATOM 1080 N N . LEU A 1 135 ? -14.625 -5.751 -0.099 1.00 79.06 135 LEU A N 1
ATOM 1081 C CA . LEU A 1 135 ? -15.252 -4.989 0.987 1.00 79.06 135 LEU A CA 1
ATOM 1082 C C . LEU A 1 135 ? -16.747 -4.661 0.811 1.00 79.06 135 LEU A C 1
ATOM 1084 O O . LEU A 1 135 ? -17.440 -4.594 1.829 1.00 79.06 135 LEU A O 1
ATOM 1088 N N . PRO A 1 136 ? -17.302 -4.513 -0.411 1.00 81.62 136 PRO A N 1
ATOM 1089 C CA . PRO A 1 136 ? -18.744 -4.368 -0.591 1.00 81.62 136 PRO A CA 1
ATOM 1090 C C . PRO A 1 136 ? -19.570 -5.509 0.017 1.00 81.62 136 PRO A C 1
ATOM 1092 O O . PRO A 1 136 ? -20.721 -5.279 0.383 1.00 81.62 136 PRO A O 1
ATOM 1095 N N . THR A 1 137 ? -19.004 -6.711 0.195 1.00 80.25 137 THR A N 1
ATOM 1096 C CA . THR A 1 137 ? -19.729 -7.853 0.781 1.00 80.25 137 THR A CA 1
ATOM 1097 C C . THR A 1 137 ? -20.078 -7.656 2.257 1.00 80.25 137 THR A C 1
ATOM 1099 O O . THR A 1 137 ? -20.993 -8.304 2.757 1.00 80.25 137 THR A O 1
ATOM 1102 N N . ILE A 1 138 ? -19.398 -6.741 2.958 1.00 78.75 138 ILE A N 1
ATOM 1103 C CA . ILE A 1 138 ? -19.708 -6.390 4.353 1.00 78.75 138 ILE A CA 1
ATOM 1104 C C . ILE A 1 138 ? -21.016 -5.586 4.423 1.00 78.75 138 ILE A C 1
ATOM 1106 O O . ILE A 1 138 ? -21.743 -5.631 5.418 1.00 78.75 138 ILE A O 1
ATOM 1110 N N . GLY A 1 139 ? -21.327 -4.833 3.361 1.00 79.25 139 GLY A N 1
ATOM 1111 C CA . GLY A 1 139 ? -22.466 -3.918 3.332 1.00 79.25 139 GLY A CA 1
ATOM 1112 C C . GLY A 1 139 ? -22.310 -2.731 4.286 1.00 79.25 139 GLY A C 1
ATOM 1113 O O . GLY A 1 139 ? -23.306 -2.239 4.808 1.00 79.25 139 GLY A O 1
ATOM 1114 N N . VAL A 1 140 ? -21.071 -2.297 4.544 1.00 76.88 140 VAL A N 1
ATOM 1115 C CA . VAL A 1 140 ? -20.760 -1.098 5.334 1.00 76.88 140 VAL A CA 1
ATOM 1116 C C . VAL A 1 140 ? -20.032 -0.102 4.439 1.00 76.88 140 VAL A C 1
ATOM 1118 O O . VAL A 1 140 ? -18.957 -0.400 3.922 1.00 76.88 140 VAL A O 1
ATOM 1121 N N . GLY A 1 141 ? -20.618 1.082 4.266 1.00 75.81 141 GLY A N 1
ATOM 1122 C CA . GLY A 1 141 ? -19.983 2.226 3.617 1.00 75.81 141 GLY A CA 1
ATOM 1123 C C . GLY A 1 141 ? -19.512 3.228 4.665 1.00 75.81 141 GLY A C 1
ATOM 1124 O O . GLY A 1 141 ? -20.259 3.550 5.586 1.00 75.81 141 GLY A O 1
ATOM 1125 N N . LEU A 1 142 ? -18.277 3.715 4.538 1.00 72.69 142 LEU A N 1
ATOM 1126 C CA . LEU A 1 142 ? -17.770 4.803 5.376 1.00 72.69 142 LEU A CA 1
ATOM 1127 C C . LEU A 1 142 ? -17.694 6.080 4.544 1.00 72.69 142 LEU A C 1
ATOM 1129 O O . LEU A 1 142 ? -16.879 6.186 3.625 1.00 72.69 142 LEU A O 1
ATOM 1133 N N . GLU A 1 143 ? -18.538 7.046 4.894 1.00 62.84 143 GLU A N 1
ATOM 1134 C CA . GLU A 1 143 ? -18.627 8.360 4.260 1.00 62.84 143 GLU A CA 1
ATOM 1135 C C . GLU A 1 143 ? -18.404 9.472 5.296 1.00 62.84 143 GLU A C 1
ATOM 1137 O O . GLU A 1 143 ? -18.610 9.283 6.494 1.00 62.84 143 GLU A O 1
ATOM 1142 N N . GLY A 1 144 ? -17.952 10.646 4.844 1.00 56.12 144 GLY A N 1
ATOM 1143 C CA . GLY A 1 144 ? -17.632 11.768 5.732 1.00 56.12 144 GLY A CA 1
ATOM 1144 C C . GLY A 1 144 ? -16.284 11.621 6.457 1.00 56.12 144 GLY A C 1
ATOM 1145 O O . GLY A 1 144 ? -15.727 10.542 6.626 1.00 56.12 144 GLY A O 1
ATOM 1146 N N . GLY A 1 145 ? -15.655 12.744 6.816 1.00 54.78 145 GLY A N 1
ATOM 1147 C CA . GLY A 1 145 ? -14.358 12.754 7.517 1.00 54.78 145 GLY A CA 1
ATOM 1148 C C . GLY A 1 145 ? -13.121 12.467 6.650 1.00 54.78 145 GLY A C 1
ATOM 1149 O O . GLY A 1 145 ? -12.006 12.773 7.078 1.00 54.78 145 GLY A O 1
ATOM 1150 N N . LEU A 1 146 ? -13.304 11.987 5.414 1.00 59.59 146 LEU A N 1
ATOM 1151 C CA . LEU A 1 146 ? -12.268 11.817 4.381 1.00 59.59 146 LEU A CA 1
ATOM 1152 C C . LEU A 1 146 ? -11.958 13.109 3.598 1.00 59.59 146 LEU A C 1
ATOM 1154 O O . LEU A 1 146 ? -11.330 13.072 2.549 1.00 59.59 146 LEU A O 1
ATOM 1158 N N . LEU A 1 147 ? -12.425 14.266 4.067 1.00 56.69 147 LEU A N 1
ATOM 1159 C CA . LEU A 1 147 ? -12.276 15.536 3.353 1.00 56.69 147 LEU A CA 1
ATOM 1160 C C . LEU A 1 147 ? -10.803 15.977 3.256 1.00 56.69 147 LEU A C 1
ATOM 1162 O O . LEU A 1 147 ? -9.962 15.562 4.053 1.00 56.69 147 LEU A O 1
ATOM 1166 N N . LYS A 1 148 ? -10.502 16.813 2.255 1.00 55.66 148 LYS A N 1
ATOM 1167 C CA . LYS A 1 148 ? -9.144 17.289 1.920 1.00 55.66 148 LYS A CA 1
ATOM 1168 C C . LYS A 1 148 ? -8.693 18.536 2.694 1.00 55.66 148 LYS A C 1
ATOM 1170 O O . LYS A 1 148 ? -7.587 19.012 2.453 1.00 55.66 148 LYS A O 1
ATOM 1175 N N . ASP A 1 149 ? -9.539 19.105 3.545 1.00 56.81 149 ASP A N 1
ATOM 1176 C CA . ASP A 1 149 ? -9.262 20.392 4.186 1.00 56.81 149 ASP A CA 1
ATOM 1177 C C . ASP A 1 149 ? -8.522 20.262 5.530 1.00 56.81 149 ASP A C 1
ATOM 1179 O O . ASP A 1 149 ? -8.342 19.176 6.083 1.00 56.81 149 ASP A O 1
ATOM 1183 N N . SER A 1 150 ? -8.073 21.402 6.056 1.00 55.56 150 SER A N 1
ATOM 1184 C CA . SER A 1 150 ? -7.366 21.534 7.338 1.00 55.56 150 SER A CA 1
ATOM 1185 C C . SER A 1 150 ? -8.181 21.074 8.549 1.00 55.56 150 SER A C 1
ATOM 1187 O O . SER A 1 150 ? -7.611 20.876 9.622 1.00 55.56 150 SER A O 1
ATOM 1189 N N . SER A 1 151 ? -9.493 20.876 8.392 1.00 57.38 151 SER A N 1
ATOM 1190 C CA . SER A 1 151 ? -10.333 20.322 9.442 1.00 57.38 151 SER A CA 1
ATOM 1191 C C . SER A 1 151 ? -10.261 18.796 9.473 1.00 57.38 151 SER A C 1
ATOM 1193 O O . SER A 1 151 ? -10.612 18.209 10.483 1.00 57.38 151 SER A O 1
ATOM 1195 N N . SER A 1 152 ? -9.824 18.123 8.406 1.00 66.25 152 SER A N 1
ATOM 1196 C CA . SER A 1 152 ? -9.976 16.675 8.247 1.00 66.25 152 SER A CA 1
ATOM 1197 C C . SER A 1 152 ? -9.466 15.848 9.445 1.00 66.25 152 SER A C 1
ATOM 1199 O O . SER A 1 152 ? -8.474 16.186 10.080 1.00 66.25 152 SER A O 1
ATOM 1201 N N . ASN A 1 153 ? -10.128 14.725 9.753 1.00 74.38 153 ASN A N 1
ATOM 1202 C CA . ASN A 1 153 ? -9.695 13.854 10.852 1.00 74.38 153 ASN A CA 1
ATOM 1203 C C . ASN A 1 153 ? -8.291 13.295 10.578 1.00 74.38 153 ASN A C 1
ATOM 1205 O O . ASN A 1 153 ? -8.062 12.684 9.533 1.00 74.38 153 ASN A O 1
ATOM 1209 N N . HIS A 1 154 ? -7.372 13.486 11.522 1.00 75.56 154 HIS A N 1
ATOM 1210 C CA . HIS A 1 154 ? -5.985 13.021 11.416 1.00 75.56 154 HIS A CA 1
ATOM 1211 C C . HIS A 1 154 ? -5.726 11.744 12.206 1.00 75.56 154 HIS A C 1
ATOM 1213 O O . HIS A 1 154 ? -4.662 11.157 12.088 1.00 75.56 154 HIS A O 1
ATOM 1219 N N . MET A 1 155 ? -6.675 11.298 13.021 1.00 82.31 155 MET A N 1
ATOM 1220 C CA . MET A 1 155 ? -6.480 10.134 13.869 1.00 82.31 155 MET A CA 1
ATOM 1221 C C . MET A 1 155 ? -7.779 9.354 13.976 1.00 82.31 155 MET A C 1
ATOM 1223 O O . MET A 1 155 ? -8.826 9.938 14.264 1.00 82.31 155 MET A O 1
ATOM 1227 N N . PHE A 1 156 ? -7.680 8.054 13.728 1.00 85.44 156 PHE A N 1
ATOM 1228 C CA . PHE A 1 156 ? -8.777 7.100 13.771 1.00 85.44 156 PHE A CA 1
ATOM 1229 C C . PHE A 1 156 ? -8.384 5.974 14.713 1.00 85.44 156 PHE A C 1
ATOM 1231 O O . PHE A 1 156 ? -7.441 5.237 14.429 1.00 85.44 156 PHE A O 1
ATOM 1238 N N . PHE A 1 157 ? -9.097 5.852 15.825 1.00 85.56 157 PHE A N 1
ATOM 1239 C CA . PHE A 1 157 ? -8.861 4.812 16.818 1.00 85.56 157 PHE A CA 1
ATOM 1240 C C . PHE A 1 157 ? -9.982 3.794 16.793 1.00 85.56 157 PHE A C 1
ATOM 1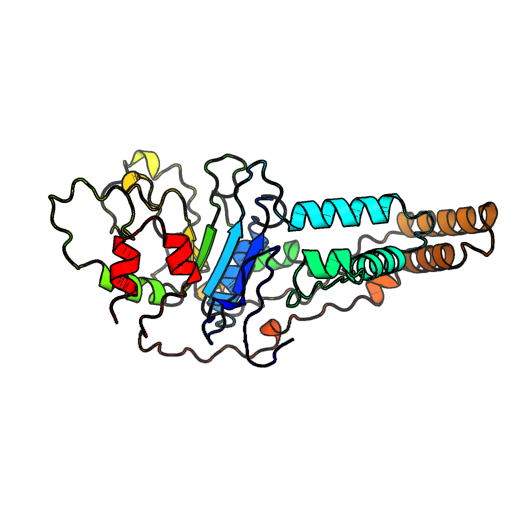242 O O . PHE A 1 157 ? -11.111 4.149 17.104 1.00 85.56 157 PHE A O 1
ATOM 1249 N N . PHE A 1 158 ? -9.677 2.542 16.481 1.00 87.50 158 PHE A N 1
ATOM 1250 C CA . PHE A 1 158 ? -10.654 1.463 16.439 1.00 87.50 158 PHE A CA 1
ATOM 1251 C C . PHE A 1 158 ? -10.526 0.593 17.683 1.00 87.50 158 PHE A C 1
ATOM 1253 O O . PHE A 1 158 ? -9.440 0.107 18.016 1.00 87.50 158 PHE A O 1
ATOM 1260 N N . MET A 1 159 ? -11.649 0.375 18.361 1.00 85.94 159 MET A N 1
ATOM 1261 C CA . MET A 1 159 ? -11.726 -0.475 19.546 1.00 85.94 159 MET A CA 1
ATOM 1262 C C . MET A 1 159 ? -13.128 -1.061 19.714 1.00 85.94 159 MET A C 1
ATOM 1264 O O . MET A 1 159 ? -14.097 -0.562 19.144 1.00 85.94 159 MET A O 1
ATOM 1268 N N . LEU A 1 160 ? -13.244 -2.118 20.518 1.00 84.81 160 LEU A N 1
ATOM 1269 C CA . LEU A 1 160 ? -14.547 -2.668 20.890 1.00 84.81 160 LEU A CA 1
ATOM 1270 C C . LEU A 1 160 ? -15.290 -1.712 21.829 1.00 84.81 160 LEU A C 1
ATOM 1272 O O . LEU A 1 160 ? -14.679 -1.146 22.740 1.00 84.81 160 LEU A O 1
ATOM 1276 N N . ARG A 1 161 ? -16.613 -1.605 21.676 1.00 80.44 161 ARG A N 1
ATOM 1277 C CA . ARG A 1 161 ? -17.491 -0.759 22.498 1.00 80.44 161 ARG A CA 1
ATOM 1278 C C . ARG A 1 161 ? -17.342 -1.033 23.994 1.00 80.44 161 ARG A C 1
ATOM 1280 O O . ARG A 1 161 ? -17.241 -0.091 24.764 1.00 80.44 161 ARG A O 1
ATOM 1287 N N . ARG A 1 162 ? -17.210 -2.291 24.420 1.00 78.75 162 ARG A N 1
ATOM 1288 C CA . ARG A 1 162 ? -16.956 -2.627 25.838 1.00 78.75 162 ARG A CA 1
ATOM 1289 C C . ARG A 1 162 ? -15.679 -2.002 26.409 1.00 78.75 162 ARG A C 1
ATOM 1291 O O . ARG A 1 162 ? -15.573 -1.795 27.612 1.00 78.75 162 ARG A O 1
ATOM 1298 N N . GLY A 1 163 ? -14.684 -1.743 25.556 1.00 70.00 163 GLY A N 1
ATOM 1299 C CA . GLY A 1 163 ? -13.466 -1.041 25.952 1.00 70.00 163 GLY A CA 1
ATOM 1300 C C . GLY A 1 163 ? -13.710 0.451 26.174 1.00 70.00 163 GLY A C 1
ATOM 1301 O O . GLY A 1 163 ? -12.978 1.071 26.938 1.00 70.00 163 GLY A O 1
ATOM 1302 N N . LEU A 1 164 ? -14.746 1.005 25.538 1.00 68.25 164 LEU A N 1
ATOM 1303 C CA . LEU A 1 164 ? -15.202 2.367 25.752 1.00 68.25 164 LEU A CA 1
ATOM 1304 C C . LEU A 1 164 ? -15.879 2.490 27.116 1.00 68.25 164 LEU A C 1
ATOM 1306 O O . LEU A 1 164 ? -15.462 3.332 27.894 1.00 68.25 164 LEU A O 1
ATOM 1310 N N . ASP A 1 165 ? -16.850 1.631 27.443 1.00 60.56 165 ASP A N 1
ATOM 1311 C CA . ASP A 1 165 ? -17.626 1.724 28.695 1.00 60.56 165 ASP A CA 1
ATOM 1312 C C . ASP A 1 165 ? -16.731 1.681 29.948 1.00 60.56 165 ASP A C 1
ATOM 1314 O O . ASP A 1 165 ? -16.936 2.442 30.894 1.00 60.56 165 ASP A O 1
ATOM 1318 N N . ALA A 1 166 ? -15.673 0.863 29.910 1.00 57.97 166 ALA A N 1
ATOM 1319 C CA . ALA A 1 166 ? -14.646 0.818 30.952 1.00 57.97 166 ALA A CA 1
ATOM 1320 C C . ALA A 1 166 ? -13.825 2.119 31.066 1.00 57.97 166 ALA A C 1
ATOM 1322 O O . ALA A 1 166 ? -13.315 2.433 32.139 1.00 57.97 166 ALA A O 1
ATOM 1323 N N . ALA A 1 167 ? -13.677 2.869 29.971 1.00 52.56 167 ALA A N 1
ATOM 1324 C CA . ALA A 1 167 ? -13.049 4.187 29.964 1.00 52.56 167 ALA A CA 1
ATOM 1325 C C . ALA A 1 167 ? -14.037 5.293 30.383 1.00 52.56 167 ALA A C 1
ATOM 1327 O O . ALA A 1 167 ? -13.638 6.240 31.057 1.00 52.56 167 ALA A O 1
ATOM 1328 N N . LEU A 1 168 ? -15.325 5.166 30.034 1.00 51.50 168 LEU A N 1
ATOM 1329 C CA . LEU A 1 168 ? -16.374 6.142 30.357 1.00 51.50 168 LEU A CA 1
ATOM 1330 C C . LEU A 1 168 ? -16.702 6.169 31.847 1.00 51.50 168 LEU A C 1
ATOM 1332 O O . LEU A 1 168 ? -16.892 7.248 32.406 1.00 51.50 168 LEU A O 1
ATOM 1336 N N . SER A 1 169 ? -16.701 5.014 32.518 1.00 45.75 169 SER A N 1
ATOM 1337 C CA . SER A 1 169 ? -16.962 4.930 33.962 1.00 45.75 169 SER A CA 1
ATOM 1338 C C . SER A 1 169 ? -15.921 5.657 34.829 1.00 45.75 169 SER A C 1
ATOM 1340 O O . SER A 1 169 ? -16.088 5.743 36.040 1.00 45.75 169 SER A O 1
ATOM 1342 N N . ILE A 1 170 ? -14.833 6.156 34.232 1.00 40.91 170 ILE A N 1
ATOM 1343 C CA . ILE A 1 170 ? -13.772 6.924 34.898 1.00 40.91 170 ILE A CA 1
ATOM 1344 C C . ILE A 1 170 ? -14.120 8.429 34.949 1.00 40.91 170 ILE A C 1
ATOM 1346 O O . ILE A 1 170 ? -13.593 9.156 35.787 1.00 40.91 170 ILE A O 1
ATOM 1350 N N . SER A 1 171 ? -15.041 8.902 34.099 1.00 40.56 171 SER A N 1
ATOM 1351 C CA . SER A 1 171 ? -15.365 10.330 33.927 1.00 40.56 171 SER A CA 1
ATOM 1352 C C . SER A 1 171 ? -16.386 10.910 34.925 1.00 40.56 171 SER A C 1
ATOM 1354 O O . SER A 1 171 ? -16.672 12.101 34.878 1.00 40.56 171 SER A O 1
ATOM 1356 N N . THR A 1 172 ? -16.881 10.124 35.888 1.00 37.88 172 THR A N 1
ATOM 1357 C CA . THR A 1 172 ? -17.755 10.595 36.987 1.00 37.88 172 THR A CA 1
ATOM 1358 C C . THR A 1 172 ? -17.010 11.250 38.162 1.00 37.88 172 THR A C 1
ATOM 1360 O O . THR A 1 172 ? -17.631 11.612 39.162 1.00 37.88 172 THR A O 1
ATOM 1363 N N . LEU A 1 173 ? -15.692 11.448 38.068 1.00 34.53 173 LEU A N 1
ATOM 1364 C CA . LEU A 1 173 ? -14.936 12.261 39.024 1.00 34.53 173 LEU A CA 1
ATOM 1365 C C . LEU A 1 173 ? -15.189 13.753 38.752 1.00 34.53 173 LEU A C 1
ATOM 1367 O O . LEU A 1 173 ? -14.713 14.300 37.762 1.00 34.53 173 LEU A O 1
ATOM 1371 N N . HIS A 1 174 ? -15.962 14.384 39.643 1.00 35.03 174 HIS A N 1
ATOM 1372 C CA . HIS A 1 174 ? -16.242 15.822 39.678 1.00 35.03 174 HIS A CA 1
ATOM 1373 C C . HIS A 1 174 ? -14.985 16.662 39.408 1.00 35.03 174 HIS A C 1
ATOM 1375 O O . HIS A 1 174 ? -14.020 16.615 40.172 1.00 35.03 174 HIS A O 1
ATOM 1381 N N . VAL A 1 175 ? -15.033 17.477 38.356 1.00 37.16 175 VAL A N 1
ATOM 1382 C CA . VAL A 1 175 ? -14.082 18.571 38.145 1.00 37.16 175 VAL A CA 1
ATOM 1383 C C . VAL A 1 175 ? -14.681 19.824 38.803 1.00 37.16 175 VAL A C 1
ATOM 1385 O O . VAL A 1 175 ? -15.831 20.146 38.504 1.00 37.16 175 VAL A O 1
ATOM 1388 N N . PRO A 1 176 ? -13.972 20.519 39.713 1.00 34.97 176 PRO A N 1
ATOM 1389 C CA . PRO A 1 176 ? -14.484 21.734 40.348 1.00 34.97 176 PRO A CA 1
ATOM 1390 C C . PRO A 1 176 ? -14.709 22.844 39.315 1.00 34.97 176 PRO A C 1
ATOM 1392 O O . PRO A 1 176 ? -13.880 23.034 38.426 1.00 34.97 176 PRO A O 1
ATOM 1395 N N . ALA A 1 177 ? -15.806 23.589 39.464 1.00 39.88 177 ALA A N 1
ATOM 1396 C CA . ALA A 1 177 ? -16.292 24.576 38.495 1.00 39.88 177 ALA A CA 1
ATOM 1397 C C . ALA A 1 177 ? -15.372 25.799 38.274 1.00 39.88 177 ALA A C 1
ATOM 1399 O O . ALA A 1 177 ? -15.561 26.526 37.304 1.00 39.88 177 ALA A O 1
ATOM 1400 N N . ASP A 1 178 ? -14.344 25.995 39.105 1.00 34.09 178 ASP A N 1
ATOM 1401 C CA . ASP A 1 178 ? -13.637 27.283 39.192 1.00 34.09 178 ASP A CA 1
ATOM 1402 C C . ASP A 1 178 ? -12.194 27.264 38.648 1.00 34.09 178 ASP A C 1
ATOM 1404 O O . ASP A 1 178 ? -11.400 28.162 38.925 1.00 34.09 178 ASP A O 1
ATOM 1408 N N . CYS A 1 179 ? -11.812 26.259 37.852 1.00 31.89 179 CYS A N 1
ATOM 1409 C CA . CYS A 1 179 ? -10.457 26.183 37.294 1.00 31.89 179 CYS A CA 1
ATOM 1410 C C . CYS A 1 179 ? -10.343 26.914 35.941 1.00 31.89 179 CYS A C 1
ATOM 1412 O O . CYS A 1 179 ? -10.388 26.309 34.869 1.00 31.89 179 CYS A O 1
ATOM 1414 N N . SER A 1 180 ? -10.153 28.235 35.982 1.00 31.97 180 SER A N 1
ATOM 1415 C CA . SER A 1 180 ? -10.035 29.113 34.803 1.00 31.97 180 SER A CA 1
ATOM 1416 C C . SER A 1 180 ? -8.733 28.960 33.990 1.00 31.97 180 SER A C 1
ATOM 1418 O O . SER A 1 180 ? -8.489 29.736 33.069 1.00 31.97 180 SER A O 1
ATOM 1420 N N . CYS A 1 181 ? -7.891 27.968 34.296 1.00 26.20 181 CYS A N 1
ATOM 1421 C CA . CYS A 1 181 ? -6.682 27.625 33.534 1.00 26.20 181 CYS A CA 1
ATOM 1422 C C . CYS A 1 181 ? -6.785 26.291 32.766 1.00 26.20 181 CYS A C 1
ATOM 1424 O O . CYS A 1 181 ? -5.837 25.894 32.089 1.00 26.20 181 CYS A O 1
ATOM 1426 N N . CYS A 1 182 ? -7.938 25.614 32.800 1.00 31.12 182 CYS A N 1
ATOM 1427 C CA . CYS A 1 182 ? -8.161 24.341 32.110 1.00 31.12 182 CYS A CA 1
ATOM 1428 C C . CYS A 1 182 ? -8.776 24.521 30.709 1.00 31.12 182 CYS A C 1
ATOM 1430 O O . CYS A 1 182 ? -9.877 24.051 30.444 1.00 31.12 182 CYS A O 1
ATOM 1432 N N . LEU A 1 183 ? -8.053 25.177 29.796 1.00 32.97 183 LEU A N 1
ATOM 1433 C CA . LEU A 1 183 ? -8.383 25.185 28.358 1.00 32.97 183 LEU A CA 1
ATOM 1434 C C . LEU A 1 183 ? -7.813 23.982 27.596 1.00 32.97 183 LEU A C 1
ATOM 1436 O O . LEU A 1 183 ? -8.083 23.803 26.411 1.00 32.97 183 LEU A O 1
ATOM 1440 N N . GLU A 1 184 ? -7.054 23.120 28.261 1.00 39.78 184 GLU A N 1
ATOM 1441 C CA . GLU A 1 184 ? -6.534 21.918 27.638 1.00 39.78 184 GLU A CA 1
ATOM 1442 C C . GLU A 1 184 ? -6.818 20.722 28.532 1.00 39.78 184 GLU A C 1
ATOM 1444 O O . GLU A 1 184 ? -6.400 20.664 29.689 1.00 39.78 184 GLU A O 1
ATOM 1449 N N . SER A 1 185 ? -7.496 19.744 27.922 1.00 36.41 185 SER A N 1
ATOM 1450 C CA . SER A 1 185 ? -7.481 18.314 28.231 1.00 36.41 185 SER A CA 1
ATOM 1451 C C . SER A 1 185 ? -8.309 17.771 29.400 1.00 36.41 185 SER A C 1
ATOM 1453 O O . SER A 1 185 ? -7.835 17.394 30.470 1.00 36.41 185 SER A O 1
ATOM 1455 N N . SER A 1 186 ? -9.568 17.523 29.086 1.00 31.00 186 SER A N 1
ATOM 1456 C CA . SER A 1 186 ? -10.290 16.380 29.629 1.00 31.00 186 SER A CA 1
ATOM 1457 C C . SER A 1 186 ? -10.754 15.523 28.454 1.00 31.00 186 SER A C 1
ATOM 1459 O O . SER A 1 186 ? -11.121 16.033 27.396 1.00 31.00 186 SER A O 1
ATOM 1461 N N . LEU A 1 187 ? -10.691 14.201 28.603 1.00 32.91 187 LEU A N 1
ATOM 1462 C CA . LEU A 1 187 ? -11.416 13.294 27.721 1.00 32.91 187 LEU A CA 1
ATOM 1463 C C . LEU A 1 187 ? -12.900 13.473 28.097 1.00 32.91 187 LEU A C 1
ATOM 1465 O O . LEU A 1 187 ? -13.359 12.814 29.028 1.00 32.91 187 LEU A O 1
ATOM 1469 N N . CYS A 1 188 ? -13.628 14.417 27.472 1.00 27.97 188 CYS A N 1
ATOM 1470 C CA . CYS A 1 188 ? -15.075 14.481 27.705 1.00 27.97 188 CYS A CA 1
ATOM 1471 C C . CYS A 1 188 ? -15.699 13.255 27.071 1.00 27.97 188 CYS A C 1
ATOM 1473 O O . CYS A 1 188 ? -15.612 13.025 25.864 1.00 27.97 188 CYS A O 1
ATOM 1475 N N . VAL A 1 189 ? -16.372 12.492 27.909 1.00 30.00 189 VAL A N 1
ATOM 1476 C CA . VAL A 1 189 ? -17.344 11.515 27.476 1.00 30.00 189 VAL A CA 1
ATOM 1477 C C . VAL A 1 189 ? -18.671 12.140 27.833 1.00 30.00 189 VAL A C 1
ATOM 1479 O O . VAL A 1 189 ? -19.231 11.942 28.906 1.00 30.00 189 VAL A O 1
ATOM 1482 N N . CYS A 1 190 ? -19.115 12.995 26.933 1.00 24.44 190 CYS A N 1
ATOM 1483 C CA . CYS A 1 190 ? -20.373 13.682 27.062 1.00 24.44 190 CYS A CA 1
ATOM 1484 C C . CYS A 1 190 ? -21.479 12.701 26.605 1.00 24.44 190 CYS A C 1
ATOM 1486 O O . CYS A 1 190 ? -21.472 12.199 25.476 1.00 24.44 190 CYS A O 1
ATOM 1488 N N . ALA A 1 191 ? -22.400 12.374 27.515 1.00 26.48 191 ALA A N 1
ATOM 1489 C CA . ALA A 1 191 ? -23.680 11.768 27.170 1.00 26.48 191 ALA A CA 1
ATOM 1490 C C . ALA A 1 191 ? -24.512 12.774 26.357 1.00 26.48 191 ALA A C 1
ATOM 1492 O O . ALA A 1 191 ? -24.366 13.984 26.514 1.00 26.48 191 ALA A O 1
ATOM 1493 N N . TRP A 1 192 ? -25.362 12.265 25.467 1.00 25.55 192 TRP A N 1
ATOM 1494 C CA . TRP A 1 192 ? -26.229 13.075 24.615 1.00 25.55 192 TRP A CA 1
ATOM 1495 C C . TRP A 1 192 ? -27.186 13.940 25.438 1.00 25.55 192 TRP A C 1
ATOM 1497 O O . TRP A 1 192 ? -28.113 13.399 26.033 1.00 25.55 192 TRP A O 1
ATOM 1507 N N . THR A 1 193 ? -27.030 15.257 25.342 1.00 27.33 193 THR A N 1
ATOM 1508 C CA . THR A 1 193 ? -28.135 16.223 25.324 1.00 27.33 193 THR A CA 1
ATOM 1509 C C . THR A 1 193 ? -27.735 17.389 24.415 1.00 27.33 193 THR A C 1
ATOM 1511 O O . THR A 1 193 ? -26.689 17.998 24.615 1.00 27.33 193 THR A O 1
ATOM 1514 N N . ASP A 1 194 ? -28.583 17.645 23.416 1.00 31.36 194 ASP A N 1
ATOM 1515 C CA . ASP A 1 194 ? -28.692 18.870 22.607 1.00 31.36 194 ASP A CA 1
ATOM 1516 C C . ASP A 1 194 ? -27.755 19.070 21.397 1.00 31.36 194 ASP A C 1
ATOM 1518 O O . ASP A 1 194 ? -26.839 19.888 21.389 1.00 31.36 194 ASP A O 1
ATOM 1522 N N . LEU A 1 195 ? -28.105 18.407 20.285 1.00 29.64 195 LEU A N 1
ATOM 1523 C CA . LEU A 1 195 ? -27.886 18.944 18.935 1.00 29.64 195 LEU A CA 1
ATOM 1524 C C . LEU A 1 195 ? -29.202 19.562 18.426 1.00 29.64 195 LEU A C 1
ATOM 1526 O O . LEU A 1 195 ? -30.249 18.924 18.563 1.00 29.64 195 LEU A O 1
ATOM 1530 N N . PRO A 1 196 ? -29.186 20.751 17.791 1.00 34.12 196 PRO A N 1
ATOM 1531 C CA . PRO A 1 196 ? -30.377 21.326 17.172 1.00 34.12 196 PRO A CA 1
ATOM 1532 C C . PRO A 1 196 ? -30.970 20.365 16.135 1.00 34.12 196 PRO A C 1
ATOM 1534 O O . PRO A 1 196 ? -30.246 19.836 15.289 1.00 34.12 196 PRO A O 1
ATOM 1537 N N . SER A 1 197 ? -32.292 20.184 16.148 1.00 41.22 197 SER A N 1
ATOM 1538 C CA . SER A 1 197 ? -33.033 19.240 15.290 1.00 41.22 197 SER A CA 1
ATOM 1539 C C . SER A 1 197 ? -32.723 19.382 13.790 1.00 41.22 197 SER A C 1
ATOM 1541 O O . SER A 1 197 ? -32.828 18.417 13.039 1.00 41.22 197 SER A O 1
ATOM 1543 N N . ALA A 1 198 ? -32.292 20.571 13.359 1.00 36.75 198 ALA A N 1
ATOM 1544 C CA . ALA A 1 198 ? -31.914 20.885 11.981 1.00 36.75 198 ALA A CA 1
ATOM 1545 C C . ALA A 1 198 ? -30.546 20.319 11.540 1.00 36.75 198 ALA A C 1
ATOM 1547 O O . ALA A 1 198 ? -30.291 20.217 10.344 1.00 36.75 198 ALA A O 1
ATOM 1548 N N . LEU A 1 199 ? -29.664 19.947 12.475 1.00 33.31 199 LEU A N 1
ATOM 1549 C CA . LEU A 1 199 ? -28.361 19.325 12.188 1.00 33.31 199 LEU A CA 1
ATOM 1550 C C . LEU A 1 199 ? -28.413 17.789 12.221 1.00 33.31 199 LEU A C 1
ATOM 1552 O O . LEU A 1 199 ? -27.524 17.139 11.676 1.00 33.31 199 LEU A O 1
ATOM 1556 N N . MET A 1 200 ? -29.469 17.196 12.793 1.00 38.00 200 MET A N 1
ATOM 1557 C CA . MET A 1 200 ? -29.689 15.742 12.749 1.00 38.00 200 MET A CA 1
ATOM 1558 C C . MET A 1 200 ? -30.092 15.223 11.361 1.00 38.00 200 MET A C 1
ATOM 1560 O O . MET A 1 200 ? -29.993 14.027 11.112 1.00 38.00 200 MET A O 1
ATOM 1564 N N . THR A 1 201 ? -30.521 16.092 10.446 1.00 35.75 201 THR A N 1
ATOM 1565 C CA . THR A 1 201 ? -30.995 15.703 9.108 1.00 35.75 201 THR A CA 1
ATOM 1566 C C . THR A 1 201 ? -29.910 15.730 8.029 1.00 35.75 201 THR A C 1
ATOM 1568 O O . THR A 1 201 ? -30.140 15.210 6.941 1.00 35.75 201 THR A O 1
ATOM 1571 N N . SER A 1 202 ? -28.728 16.300 8.300 1.00 31.48 202 SER A N 1
ATOM 1572 C CA . SER A 1 202 ? -27.668 16.501 7.295 1.00 31.48 202 SER A CA 1
ATOM 1573 C C . SER A 1 202 ? -26.374 15.714 7.543 1.00 31.48 202 SER A C 1
ATOM 1575 O O . SER A 1 202 ? -25.480 15.730 6.695 1.00 31.48 202 SER A O 1
ATOM 1577 N N . VAL A 1 203 ? -26.275 14.968 8.649 1.00 33.78 203 VAL A N 1
ATOM 1578 C CA . VAL A 1 203 ? -25.233 13.947 8.841 1.00 33.78 203 VAL A CA 1
ATOM 1579 C C . VAL A 1 203 ? -25.795 12.615 8.358 1.00 33.78 203 VAL A C 1
ATOM 1581 O O . VAL A 1 203 ? -26.706 12.065 8.969 1.00 33.78 203 VAL A O 1
ATOM 1584 N N . THR A 1 204 ? -25.275 12.114 7.238 1.00 35.00 204 THR A N 1
ATOM 1585 C CA . THR A 1 204 ? -25.708 10.857 6.616 1.00 35.00 204 THR A CA 1
ATOM 1586 C C . THR A 1 204 ? -25.739 9.711 7.624 1.00 35.00 204 THR A C 1
ATOM 1588 O O . THR A 1 204 ? -24.758 9.449 8.323 1.00 35.00 204 THR A O 1
ATOM 1591 N N . GLU A 1 205 ? -26.882 9.032 7.656 1.00 39.31 205 GLU A N 1
ATOM 1592 C CA . GLU A 1 205 ? -27.264 7.877 8.468 1.00 39.31 205 GLU A CA 1
ATOM 1593 C C . GLU A 1 205 ? -26.393 6.628 8.208 1.00 39.31 205 GLU A C 1
ATOM 1595 O O . GLU A 1 205 ? -26.877 5.578 7.802 1.00 39.31 205 GLU A O 1
ATOM 1600 N N . GLY A 1 206 ? -25.081 6.726 8.433 1.00 35.78 206 GLY A N 1
ATOM 1601 C CA . GLY A 1 206 ? -24.139 5.604 8.359 1.00 35.78 206 GLY A CA 1
ATOM 1602 C C . GLY A 1 206 ? -23.989 4.830 9.674 1.00 35.78 206 GLY A C 1
ATOM 1603 O O . GLY A 1 206 ? -23.304 3.811 9.721 1.00 35.78 206 GLY A O 1
ATOM 1604 N N . SER A 1 207 ? -24.610 5.288 10.764 1.00 44.75 207 SER A N 1
ATOM 1605 C CA . SER A 1 207 ? -24.580 4.599 12.052 1.00 44.75 207 SER A CA 1
ATOM 1606 C C . SER A 1 207 ? -25.694 3.554 12.110 1.00 44.75 207 SER A C 1
ATOM 1608 O O . SER A 1 207 ? -26.880 3.864 12.196 1.00 44.75 207 SER A O 1
ATOM 1610 N N . PHE A 1 208 ? -25.311 2.280 12.059 1.00 45.25 208 PHE A N 1
ATOM 1611 C CA . PHE A 1 208 ? -26.213 1.156 12.304 1.00 45.25 208 PHE A CA 1
ATOM 1612 C C . PHE A 1 208 ? -27.083 1.407 13.555 1.00 45.25 208 PHE A C 1
ATOM 1614 O O . PHE A 1 208 ? -26.560 1.641 14.645 1.00 45.25 208 PHE A O 1
ATOM 1621 N N . ARG A 1 209 ? -28.416 1.371 13.387 1.00 55.75 209 ARG A N 1
ATOM 1622 C CA . ARG A 1 209 ? -29.422 1.651 14.436 1.00 55.75 209 ARG A CA 1
ATOM 1623 C C . ARG A 1 209 ? -29.910 0.400 15.184 1.00 55.75 209 ARG A C 1
ATOM 1625 O O . ARG A 1 209 ? -30.940 0.445 15.852 1.00 55.75 209 ARG A O 1
ATOM 1632 N N . GLY A 1 210 ? -29.213 -0.727 15.042 1.00 61.97 210 GLY A N 1
ATOM 1633 C CA . GLY A 1 210 ? -29.537 -1.940 15.791 1.00 61.97 210 GLY A CA 1
ATOM 1634 C C . GLY A 1 210 ? -29.215 -1.816 17.288 1.00 61.97 210 GLY A C 1
ATOM 1635 O O . GLY A 1 210 ? -28.641 -0.814 17.725 1.00 61.97 210 GLY A O 1
ATOM 1636 N N . PRO A 1 211 ? -29.588 -2.827 18.092 1.00 69.56 211 PRO A N 1
ATOM 1637 C CA . PRO A 1 211 ? -29.270 -2.847 19.515 1.00 69.56 211 PRO A CA 1
ATOM 1638 C C . PRO A 1 211 ? -27.755 -2.747 19.726 1.00 69.56 211 PRO A C 1
ATOM 1640 O O . PRO A 1 211 ? -26.972 -3.307 18.960 1.00 69.56 211 PRO A O 1
ATOM 1643 N N . ARG A 1 212 ? -27.344 -2.012 20.766 1.00 77.31 212 ARG A N 1
ATOM 1644 C CA . ARG A 1 212 ? -25.927 -1.846 21.113 1.00 77.31 212 ARG A CA 1
ATOM 1645 C C . ARG A 1 212 ? -25.336 -3.195 21.517 1.00 77.31 212 ARG A C 1
ATOM 1647 O O . ARG A 1 212 ? -25.856 -3.822 22.437 1.00 77.31 212 ARG A O 1
ATOM 1654 N N . ASP A 1 213 ? -24.223 -3.581 20.899 1.00 82.62 213 ASP A N 1
ATOM 1655 C CA . ASP A 1 213 ? -23.469 -4.779 21.273 1.00 82.62 213 ASP A CA 1
ATOM 1656 C C . ASP A 1 213 ? -22.112 -4.374 21.890 1.00 82.62 213 ASP A C 1
ATOM 1658 O O . ASP A 1 213 ? -21.409 -3.522 21.331 1.00 82.62 213 ASP A O 1
ATOM 1662 N N . PRO A 1 214 ? -21.694 -4.945 23.038 1.00 81.75 214 PRO A N 1
ATOM 1663 C CA . PRO A 1 214 ? -20.367 -4.701 23.618 1.00 81.75 214 PRO A CA 1
ATOM 1664 C C . PRO A 1 214 ? -19.196 -5.064 22.684 1.00 81.75 214 PRO A C 1
ATOM 1666 O O . PRO A 1 214 ? -18.066 -4.617 22.908 1.00 81.75 214 PRO A O 1
ATOM 1669 N N . LEU A 1 215 ? -19.441 -5.887 21.666 1.00 84.69 215 LEU A N 1
ATOM 1670 C CA . LEU A 1 215 ? -18.478 -6.344 20.668 1.00 84.69 215 LEU A CA 1
ATOM 1671 C C . LEU A 1 215 ? -18.534 -5.547 19.359 1.00 84.69 215 LEU A C 1
ATOM 1673 O O . LEU A 1 215 ? -17.785 -5.856 18.433 1.00 84.69 215 LEU A O 1
ATOM 1677 N N . ASP A 1 216 ? -19.381 -4.521 19.281 1.00 84.50 216 ASP A N 1
ATOM 1678 C CA . ASP A 1 216 ? -19.330 -3.544 18.197 1.00 84.50 216 ASP A CA 1
ATOM 1679 C C . ASP A 1 216 ? -17.952 -2.885 18.128 1.00 84.50 216 ASP A C 1
ATOM 1681 O O . ASP A 1 216 ? -17.371 -2.541 19.161 1.00 84.50 216 ASP A O 1
ATOM 1685 N N . VAL A 1 217 ? -17.458 -2.616 16.919 1.00 82.62 217 VAL A N 1
ATOM 1686 C CA . VAL A 1 217 ? -16.274 -1.770 16.738 1.00 82.62 217 VAL A CA 1
ATOM 1687 C C . VAL A 1 217 ? -16.697 -0.322 16.573 1.00 82.62 217 VAL A C 1
ATOM 1689 O O . VAL A 1 217 ? -17.407 0.044 15.631 1.00 82.62 217 VAL A O 1
ATOM 1692 N N . VAL A 1 218 ? -16.203 0.515 17.477 1.00 83.56 218 VAL A N 1
ATOM 1693 C CA . VAL A 1 218 ? -16.354 1.966 17.424 1.00 83.56 218 VAL A CA 1
ATOM 1694 C C . VAL A 1 218 ? -15.051 2.608 16.962 1.00 83.56 218 VAL A C 1
ATOM 1696 O O . VAL A 1 218 ? -13.964 2.085 17.225 1.00 83.56 218 VAL A O 1
ATOM 1699 N N . VAL A 1 219 ? -15.165 3.749 16.283 1.00 82.81 219 VAL A N 1
ATOM 1700 C CA . VAL A 1 219 ? -14.037 4.626 15.977 1.00 82.81 219 VAL A CA 1
ATOM 1701 C C . VAL A 1 219 ? -14.116 5.908 16.789 1.00 82.81 219 VAL A C 1
ATOM 1703 O O . VAL A 1 219 ? -15.153 6.573 16.833 1.00 82.81 219 VAL A O 1
ATOM 1706 N N . LEU A 1 220 ? -12.999 6.269 17.413 1.00 78.00 220 LEU A N 1
ATOM 1707 C CA . LEU A 1 220 ? -12.802 7.583 18.012 1.00 78.00 220 LEU A CA 1
ATOM 1708 C C . LEU A 1 220 ? -12.050 8.453 17.009 1.00 78.00 220 LEU A C 1
ATOM 1710 O O . LEU A 1 220 ? -10.962 8.096 16.546 1.00 78.00 220 LEU A O 1
ATOM 1714 N N . LEU A 1 221 ? -12.655 9.584 16.659 1.00 72.19 221 LEU A N 1
ATOM 1715 C CA . LEU A 1 221 ? -12.112 10.550 15.715 1.00 72.19 221 LEU A CA 1
ATOM 1716 C C . LEU A 1 221 ? -11.543 11.730 16.497 1.00 72.19 221 LEU A C 1
ATOM 1718 O O . LEU A 1 221 ? -12.243 12.359 17.288 1.00 72.19 221 LEU A O 1
ATOM 1722 N N . LYS A 1 222 ? -10.272 12.065 16.267 1.00 61.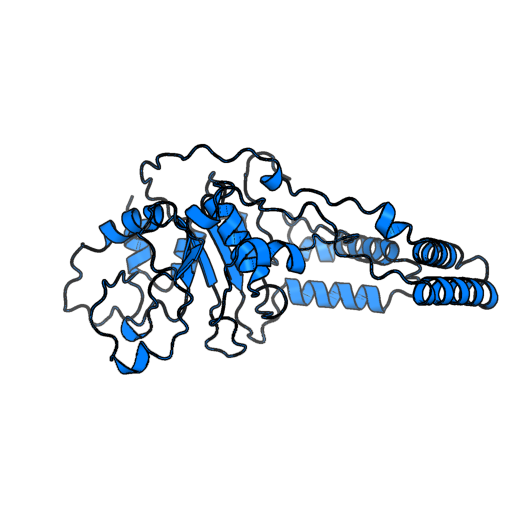72 222 LYS A N 1
ATOM 1723 C CA . LYS A 1 222 ? -9.680 13.282 16.837 1.00 61.72 222 LYS A CA 1
ATOM 1724 C C . LYS A 1 222 ? -10.005 14.473 15.934 1.00 61.72 222 LYS A C 1
ATOM 1726 O O . LYS A 1 222 ? -9.217 14.804 15.048 1.00 61.72 222 LYS A O 1
ATOM 1731 N N . LYS A 1 223 ? -11.132 15.138 16.189 1.00 49.75 223 LYS A N 1
ATOM 1732 C CA . LYS A 1 223 ? -11.400 16.505 15.720 1.00 49.75 223 LYS A CA 1
ATOM 1733 C C . LYS A 1 223 ? -11.583 17.372 16.963 1.00 49.75 223 LYS A C 1
ATOM 1735 O O . LYS A 1 223 ? -12.534 17.172 17.695 1.00 49.75 223 LYS A O 1
ATOM 1740 N N . HIS A 1 224 ? -10.599 18.229 17.252 1.00 46.66 224 HIS A N 1
ATOM 1741 C CA . HIS A 1 224 ? -10.600 19.153 18.398 1.00 46.66 224 HIS A CA 1
ATOM 1742 C C . HIS A 1 224 ? -11.076 18.539 19.732 1.00 46.66 224 HIS A C 1
ATOM 1744 O O . HIS A 1 224 ? -12.102 18.916 20.277 1.00 46.66 224 HIS A O 1
ATOM 1750 N N . ILE A 1 225 ? -10.274 17.626 20.296 1.00 45.19 225 ILE A N 1
ATOM 1751 C CA . ILE A 1 225 ? -10.529 16.953 21.592 1.00 45.19 225 ILE A CA 1
ATOM 1752 C C . ILE A 1 225 ? -10.662 17.927 22.789 1.00 45.19 225 ILE A C 1
ATOM 1754 O O . ILE A 1 225 ? -11.071 17.508 23.863 1.00 45.19 225 ILE A O 1
ATOM 1758 N N . CYS A 1 226 ? -10.363 19.218 22.623 1.00 43.91 226 CYS A N 1
ATOM 1759 C CA . CYS A 1 226 ? -10.416 20.202 23.709 1.00 43.91 226 CYS A CA 1
ATOM 1760 C C . CYS A 1 226 ? -11.671 21.089 23.712 1.00 43.91 226 CYS A C 1
ATOM 1762 O O . CYS A 1 226 ? -11.871 21.795 24.691 1.00 43.91 226 CYS A O 1
ATOM 1764 N N . ASP A 1 227 ? -12.501 21.072 22.662 1.00 48.69 227 ASP A N 1
ATOM 1765 C CA . ASP A 1 227 ? -13.738 21.860 22.628 1.00 48.69 227 ASP A CA 1
ATOM 1766 C C . ASP A 1 227 ? -14.944 20.916 22.780 1.00 48.69 227 ASP A C 1
ATOM 1768 O O . ASP A 1 227 ? -15.224 20.138 21.860 1.00 48.69 227 ASP A O 1
ATOM 1772 N N . PRO A 1 228 ? -15.661 20.950 23.921 1.00 54.38 228 PRO A N 1
ATOM 1773 C CA . PRO A 1 228 ? -16.843 20.123 24.145 1.00 54.38 228 PRO A CA 1
ATOM 1774 C C . PRO A 1 228 ? -17.902 20.272 23.046 1.00 54.38 228 PRO A C 1
ATOM 1776 O O . PRO A 1 228 ? -18.533 19.278 22.687 1.00 54.38 228 PRO A O 1
ATOM 1779 N N . MET A 1 229 ? -18.044 21.466 22.455 1.00 51.28 229 MET A N 1
ATOM 1780 C CA . MET A 1 229 ? -18.993 21.739 21.370 1.00 51.28 229 MET A CA 1
ATOM 1781 C C . MET A 1 229 ? -18.554 21.150 20.025 1.00 51.28 229 MET A C 1
ATOM 1783 O O . MET A 1 229 ? -19.390 20.933 19.148 1.00 51.28 229 MET A O 1
ATOM 1787 N N . LEU A 1 230 ? -17.257 20.885 19.844 1.00 47.50 230 LEU A N 1
ATOM 1788 C CA . LEU A 1 230 ? -16.699 20.287 18.624 1.00 47.50 230 LEU A CA 1
ATOM 1789 C C . LEU A 1 230 ? -16.360 18.799 18.786 1.00 47.50 230 LEU A C 1
ATOM 1791 O O . LEU A 1 230 ? -15.975 18.147 17.809 1.00 47.50 230 LEU A O 1
ATOM 1795 N N . SER A 1 231 ? -16.506 18.260 19.999 1.00 53.91 231 SER A N 1
ATOM 1796 C CA . SER A 1 231 ? -16.280 16.850 20.291 1.00 53.91 231 SER A CA 1
ATOM 1797 C C . SER A 1 231 ? -17.289 15.971 19.542 1.00 53.91 231 SER A C 1
ATOM 1799 O O . SER A 1 231 ? -18.484 16.256 19.476 1.00 53.91 231 SER A O 1
ATOM 1801 N N . GLN A 1 232 ? -16.802 14.895 18.921 1.00 58.25 232 GLN A N 1
ATOM 1802 C CA . GLN A 1 232 ? -17.645 13.965 18.172 1.00 58.25 232 GLN A CA 1
ATOM 1803 C C . GLN A 1 232 ? -17.911 12.718 19.008 1.00 58.25 232 GLN A C 1
ATOM 1805 O O . GLN A 1 232 ? -16.987 12.122 19.564 1.00 58.25 232 GLN A O 1
ATOM 1810 N N . SER A 1 233 ? -19.176 12.293 19.057 1.00 59.72 233 SER A N 1
ATOM 1811 C CA . SER A 1 233 ? -19.531 10.991 19.624 1.00 59.72 233 SER A CA 1
ATOM 1812 C C . SER A 1 233 ? -18.775 9.866 18.897 1.00 59.72 233 SER A C 1
ATOM 1814 O O . SER A 1 233 ? -18.606 9.947 17.676 1.00 59.72 233 SER A O 1
ATOM 1816 N N . PRO A 1 234 ? -18.359 8.799 19.607 1.00 67.50 234 PRO A N 1
ATOM 1817 C CA . PRO A 1 234 ? -17.798 7.604 18.987 1.00 67.50 234 PRO A CA 1
ATOM 1818 C C . PRO A 1 234 ? -18.701 7.100 17.862 1.00 67.50 234 PRO A C 1
ATOM 1820 O O . PRO A 1 234 ? -19.893 6.860 18.071 1.00 67.50 234 PRO A O 1
ATOM 1823 N N . LEU A 1 235 ? -18.132 6.931 16.672 1.00 76.12 235 LEU A N 1
ATOM 1824 C CA . LEU A 1 235 ? -18.880 6.476 15.509 1.00 76.12 235 LEU A CA 1
ATOM 1825 C C . LEU A 1 235 ? -18.857 4.947 15.475 1.00 76.12 235 LEU A C 1
ATOM 1827 O O . LEU A 1 235 ? -17.795 4.330 15.531 1.00 76.12 235 LEU A O 1
ATOM 1831 N N . LEU A 1 236 ? -20.028 4.319 15.390 1.00 76.75 236 LEU A N 1
ATOM 1832 C CA . LEU A 1 236 ? -20.121 2.884 15.134 1.00 76.75 236 LEU A CA 1
ATOM 1833 C C . LEU A 1 236 ? -19.643 2.607 13.707 1.00 76.75 236 LEU A C 1
ATOM 1835 O O . LEU A 1 236 ? -20.238 3.110 12.760 1.00 76.75 236 LEU A O 1
ATOM 1839 N N . VAL A 1 237 ? -18.578 1.818 13.568 1.00 78.81 237 VAL A N 1
ATOM 1840 C CA . VAL A 1 237 ? -17.983 1.501 12.260 1.00 78.81 237 VAL A CA 1
ATOM 1841 C C . VAL A 1 237 ? -18.417 0.137 11.774 1.00 78.81 237 VAL A C 1
ATOM 1843 O O . VAL A 1 237 ? -18.758 -0.013 10.609 1.00 78.81 237 VAL A O 1
ATOM 1846 N N . LEU A 1 238 ? -18.381 -0.865 12.649 1.00 81.38 238 LEU A N 1
ATOM 1847 C CA . LEU A 1 238 ? -18.647 -2.242 12.260 1.00 81.38 238 LEU A CA 1
ATOM 1848 C C . LEU A 1 238 ? -19.448 -2.942 13.363 1.00 81.38 238 LEU A C 1
ATOM 1850 O O . LEU A 1 238 ? -18.890 -3.228 14.427 1.00 81.38 238 LEU A O 1
ATOM 1854 N N . PRO A 1 239 ? -20.746 -3.208 13.130 1.00 84.31 239 PRO A N 1
ATOM 1855 C CA . PRO A 1 239 ? -21.561 -3.992 14.046 1.00 84.31 239 PRO A CA 1
ATOM 1856 C C . PRO A 1 239 ? -21.029 -5.415 14.168 1.00 84.31 239 PRO A C 1
ATOM 1858 O O . PRO A 1 239 ? -20.588 -6.001 13.172 1.00 84.31 239 PRO A O 1
ATOM 1861 N N . ARG A 1 240 ? -21.146 -6.010 15.358 1.00 85.19 240 ARG A N 1
ATOM 1862 C CA . ARG A 1 240 ? -20.714 -7.400 15.580 1.00 85.19 240 ARG A CA 1
ATOM 1863 C C . ARG A 1 240 ? -21.339 -8.376 14.577 1.00 85.19 240 ARG A C 1
ATOM 1865 O O . ARG A 1 240 ? -20.635 -9.189 13.985 1.00 85.19 240 ARG A O 1
ATOM 1872 N N . THR A 1 241 ? -22.634 -8.221 14.312 1.00 83.75 241 THR A N 1
ATOM 1873 C CA . THR A 1 241 ? -23.408 -9.061 13.382 1.00 83.75 241 THR A CA 1
ATOM 1874 C C . THR A 1 241 ? -22.910 -9.024 11.938 1.00 83.75 241 THR A C 1
ATOM 1876 O O . THR A 1 241 ? -23.173 -9.952 11.183 1.00 83.75 241 THR A O 1
ATOM 1879 N N . LYS A 1 242 ? -22.202 -7.960 11.538 1.00 84.50 242 LYS A N 1
ATOM 1880 C CA . LYS A 1 242 ? -21.585 -7.828 10.210 1.00 84.50 242 LYS A CA 1
ATOM 1881 C C . LYS A 1 242 ? -20.148 -8.336 10.177 1.00 84.50 242 LYS A C 1
ATOM 1883 O O . LYS A 1 242 ? -19.666 -8.727 9.120 1.00 84.50 242 LYS A O 1
ATOM 1888 N N . ALA A 1 243 ? -19.461 -8.304 11.316 1.00 83.12 243 ALA A N 1
ATOM 1889 C CA . ALA A 1 243 ? -18.113 -8.838 11.441 1.00 83.12 243 ALA A CA 1
ATOM 1890 C C . ALA A 1 243 ? -18.089 -10.371 11.529 1.00 83.12 243 ALA A C 1
ATOM 1892 O O . ALA A 1 243 ? -17.113 -10.994 11.103 1.00 83.12 243 ALA A O 1
ATOM 1893 N N . ASP A 1 244 ? -19.139 -10.967 12.098 1.00 81.88 244 ASP A N 1
ATOM 1894 C CA . ASP A 1 244 ? -19.260 -12.414 12.238 1.00 81.88 244 ASP A CA 1
ATOM 1895 C C . ASP A 1 244 ? -19.421 -13.106 10.883 1.00 81.88 244 ASP A C 1
ATOM 1897 O O . ASP A 1 244 ? -20.263 -12.744 10.066 1.00 81.88 244 ASP A O 1
ATOM 1901 N N . GLY A 1 245 ? -18.575 -14.110 10.639 1.00 76.44 245 GLY A N 1
ATOM 1902 C CA . GLY A 1 245 ? -18.555 -14.872 9.387 1.00 76.44 245 GLY A CA 1
ATOM 1903 C C . GLY A 1 245 ? -17.868 -14.169 8.213 1.00 76.44 245 GLY A C 1
ATOM 1904 O O . GLY A 1 245 ? -17.741 -14.767 7.147 1.00 76.44 245 GLY A O 1
ATOM 1905 N N . TRP A 1 246 ? -17.387 -12.936 8.387 1.00 83.06 246 TRP A N 1
ATOM 1906 C CA . TRP A 1 246 ? -16.656 -12.248 7.330 1.00 83.06 246 TRP A CA 1
ATOM 1907 C C . TRP A 1 246 ? -15.202 -12.733 7.247 1.00 83.06 246 TRP A C 1
ATOM 1909 O O . TRP A 1 246 ? -14.488 -12.826 8.244 1.00 83.06 246 TRP A O 1
ATOM 1919 N N . GLU A 1 247 ? -14.723 -13.023 6.044 1.00 86.31 247 GLU A N 1
ATOM 1920 C CA . GLU A 1 247 ? -13.304 -13.270 5.803 1.00 86.31 247 GLU A CA 1
ATOM 1921 C C . GLU A 1 247 ? -12.571 -11.918 5.775 1.00 86.31 247 GLU A C 1
ATOM 1923 O O . GLU A 1 247 ? -12.790 -11.130 4.864 1.00 86.31 247 GLU A O 1
ATOM 1928 N N . ILE A 1 248 ? -11.705 -11.596 6.750 1.00 79.75 248 ILE A N 1
ATOM 1929 C CA . ILE A 1 248 ? -11.006 -10.281 6.783 1.00 79.75 248 ILE A CA 1
ATOM 1930 C C . ILE A 1 248 ? -10.236 -10.025 5.494 1.00 79.75 248 ILE A C 1
ATOM 1932 O O . ILE A 1 248 ? -10.109 -8.887 5.043 1.00 79.75 248 ILE A O 1
ATOM 1936 N N . LEU A 1 249 ? -9.652 -11.086 4.950 1.00 81.75 249 LEU A N 1
ATOM 1937 C CA . LEU A 1 249 ? -8.671 -10.994 3.893 1.00 81.75 249 LEU A CA 1
ATOM 1938 C C . LEU A 1 249 ? -9.308 -11.435 2.592 1.00 81.75 249 LEU A C 1
ATOM 1940 O O . LEU A 1 249 ? -9.820 -12.546 2.528 1.00 81.75 249 LEU A O 1
ATOM 1944 N N . PRO A 1 250 ? -9.197 -10.626 1.533 1.00 83.25 250 PRO A N 1
ATOM 1945 C CA . PRO A 1 250 ? -9.432 -11.139 0.204 1.00 83.25 250 PRO A CA 1
ATOM 1946 C C . PRO A 1 250 ? -8.478 -12.316 -0.031 1.00 83.25 250 PRO A C 1
ATOM 1948 O O . PRO A 1 250 ? -7.250 -12.168 0.061 1.00 83.25 250 PRO A O 1
ATOM 1951 N N . SER A 1 251 ? -9.047 -13.477 -0.335 1.00 84.38 251 SER A N 1
ATOM 1952 C CA . SER A 1 251 ? -8.321 -14.646 -0.840 1.00 84.38 251 SER A CA 1
ATOM 1953 C C . SER A 1 251 ? -7.958 -14.487 -2.322 1.00 84.38 251 SER A C 1
ATOM 1955 O O . SER A 1 251 ? -7.095 -15.190 -2.848 1.00 84.38 251 SER A O 1
ATOM 1957 N N . THR A 1 252 ? -8.570 -13.512 -2.999 1.00 87.44 252 THR A N 1
ATOM 1958 C CA . THR A 1 252 ? -8.385 -13.241 -4.422 1.00 87.44 252 THR A CA 1
ATOM 1959 C C . THR A 1 252 ? -7.377 -12.122 -4.687 1.00 87.44 252 THR A C 1
ATOM 1961 O O . THR A 1 252 ? -7.286 -11.103 -3.988 1.00 87.44 252 THR A O 1
ATOM 1964 N N . LYS A 1 253 ? -6.590 -12.315 -5.752 1.00 88.56 253 LYS A N 1
ATOM 1965 C CA . LYS A 1 253 ? -5.753 -11.261 -6.336 1.00 88.56 253 LYS A CA 1
ATOM 1966 C C . LYS A 1 253 ? -6.656 -10.265 -7.044 1.00 88.56 253 LYS A C 1
ATOM 1968 O O . LYS A 1 253 ? -7.672 -10.657 -7.617 1.00 88.56 253 LYS A O 1
ATOM 1973 N N . ARG A 1 254 ? -6.222 -9.004 -7.109 1.00 88.44 254 ARG A N 1
ATOM 1974 C CA . ARG A 1 254 ? -6.822 -8.045 -8.039 1.00 88.44 254 ARG A CA 1
ATOM 1975 C C . ARG A 1 254 ? -6.888 -8.654 -9.441 1.00 88.44 254 ARG A C 1
ATOM 1977 O O . ARG A 1 254 ? -5.918 -9.268 -9.899 1.00 88.44 254 ARG A O 1
ATOM 1984 N N . VAL A 1 255 ? -8.033 -8.460 -10.097 1.00 89.44 255 VAL A N 1
ATOM 1985 C CA . VAL A 1 255 ? -8.269 -8.924 -11.467 1.00 89.44 255 VAL A CA 1
ATOM 1986 C C . VAL A 1 255 ? -7.107 -8.506 -12.359 1.00 89.44 255 VAL A C 1
ATOM 1988 O O . VAL A 1 255 ? -6.667 -7.352 -12.340 1.00 89.44 255 VAL A O 1
ATOM 1991 N N . ASN A 1 256 ? -6.602 -9.475 -13.114 1.00 91.25 256 ASN A N 1
ATOM 1992 C CA . ASN A 1 256 ? -5.516 -9.247 -14.040 1.00 91.25 256 ASN A CA 1
ATOM 1993 C C . ASN A 1 256 ? -5.953 -8.274 -15.141 1.00 91.25 256 ASN A C 1
ATOM 1995 O O . ASN A 1 256 ? -6.983 -8.484 -15.774 1.00 91.25 256 ASN A O 1
ATOM 1999 N N . ASN A 1 257 ? -5.165 -7.230 -15.385 1.00 91.62 257 ASN A N 1
ATOM 2000 C CA . ASN A 1 257 ? -5.391 -6.295 -16.487 1.00 91.62 257 ASN A CA 1
ATOM 2001 C C . ASN A 1 257 ? -4.568 -6.645 -17.739 1.00 91.62 257 ASN A C 1
ATOM 2003 O O . ASN A 1 257 ? -4.483 -5.834 -18.662 1.00 91.62 257 ASN A O 1
ATOM 2007 N N . HIS A 1 258 ? -3.936 -7.821 -17.771 1.00 96.12 258 HIS A N 1
ATOM 2008 C CA . HIS A 1 258 ? -3.275 -8.346 -18.959 1.00 96.12 258 HIS A CA 1
ATOM 2009 C C . HIS A 1 258 ? -4.296 -8.597 -20.073 1.00 96.12 258 HIS A C 1
ATOM 2011 O O . HIS A 1 258 ? -5.355 -9.181 -19.859 1.00 96.12 258 HIS A O 1
ATOM 2017 N N . SER A 1 259 ? -3.982 -8.097 -21.263 1.00 97.25 259 SER A N 1
ATOM 2018 C CA . SER A 1 259 ? -4.824 -8.184 -22.451 1.00 97.25 259 SER A CA 1
ATOM 2019 C C . SER A 1 259 ? -3.957 -8.530 -23.658 1.00 97.25 259 SER A C 1
ATOM 2021 O O . SER A 1 259 ? -2.747 -8.294 -23.639 1.00 97.25 259 SER A O 1
ATOM 2023 N N . ALA A 1 260 ? -4.572 -9.018 -24.739 1.00 97.75 260 ALA A N 1
ATOM 2024 C CA . ALA A 1 260 ? -3.866 -9.283 -25.997 1.00 97.75 260 ALA A CA 1
ATOM 2025 C C . ALA A 1 260 ? -3.137 -8.035 -26.531 1.00 97.75 260 ALA A C 1
ATOM 2027 O O . ALA A 1 260 ? -2.050 -8.139 -27.098 1.00 97.75 260 ALA A O 1
ATOM 2028 N N . LYS A 1 261 ? -3.705 -6.843 -26.289 1.00 97.62 261 LYS A N 1
ATOM 2029 C CA . LYS A 1 261 ? -3.068 -5.563 -26.607 1.00 97.62 261 LYS A CA 1
ATOM 2030 C C . LYS A 1 261 ? -1.771 -5.376 -25.812 1.00 97.62 261 LYS A C 1
ATOM 2032 O O . LYS A 1 261 ? -0.724 -5.210 -26.427 1.00 97.62 261 LYS A O 1
ATOM 2037 N N . ASN A 1 262 ? -1.823 -5.486 -24.481 1.00 97.06 262 ASN A N 1
ATOM 2038 C CA . ASN A 1 262 ? -0.638 -5.330 -23.624 1.00 97.06 262 ASN A CA 1
ATOM 2039 C C . ASN A 1 262 ? 0.440 -6.371 -23.963 1.00 97.06 262 ASN A C 1
ATOM 2041 O O . ASN A 1 262 ? 1.622 -6.051 -23.998 1.00 97.06 262 ASN A O 1
ATOM 2045 N N . GLN A 1 263 ? 0.037 -7.618 -24.227 1.00 98.12 263 GLN A N 1
ATOM 2046 C CA . GLN A 1 263 ? 0.953 -8.679 -24.642 1.00 98.12 263 GLN A CA 1
ATOM 2047 C C . GLN A 1 263 ? 1.724 -8.290 -25.905 1.00 98.12 263 GLN A C 1
ATOM 2049 O O . GLN A 1 263 ? 2.951 -8.371 -25.913 1.00 98.12 263 GLN A O 1
ATOM 2054 N N . LYS A 1 264 ? 1.008 -7.856 -26.949 1.00 98.12 264 LYS A N 1
ATOM 2055 C CA . LYS A 1 264 ? 1.608 -7.429 -28.214 1.00 98.12 264 LYS A CA 1
ATOM 2056 C C . LYS A 1 264 ? 2.533 -6.225 -28.013 1.00 98.12 264 LYS A C 1
ATOM 2058 O O . LYS A 1 264 ? 3.665 -6.255 -28.482 1.00 98.12 264 LYS A O 1
ATOM 2063 N N . GLU A 1 265 ? 2.094 -5.215 -27.263 1.00 98.12 265 GLU A N 1
ATOM 2064 C CA . GLU A 1 265 ? 2.897 -4.020 -26.958 1.00 98.12 265 GLU A CA 1
ATOM 2065 C C . GLU A 1 265 ? 4.209 -4.370 -26.234 1.00 98.12 265 GLU A C 1
ATOM 2067 O O . GLU A 1 265 ? 5.268 -3.851 -26.590 1.00 98.12 265 GLU A O 1
ATOM 2072 N N . TRP A 1 266 ? 4.180 -5.300 -25.272 1.00 98.38 266 TRP A N 1
ATOM 2073 C CA . TRP A 1 266 ? 5.391 -5.754 -24.580 1.00 98.38 266 TRP A CA 1
ATOM 2074 C C . TRP A 1 266 ? 6.326 -6.578 -25.459 1.00 98.38 266 TRP A C 1
ATOM 2076 O O . TRP A 1 266 ? 7.540 -6.412 -25.355 1.00 98.38 266 TRP A O 1
ATOM 2086 N N . GLN A 1 267 ? 5.795 -7.418 -26.349 1.00 98.50 267 GLN A N 1
ATOM 2087 C CA . GLN A 1 267 ? 6.609 -8.165 -27.315 1.00 98.50 267 GLN A CA 1
ATOM 2088 C C . GLN A 1 267 ? 7.297 -7.230 -28.313 1.00 98.50 267 GLN A C 1
ATOM 2090 O O . GLN A 1 267 ? 8.500 -7.349 -28.540 1.00 98.50 267 GLN A O 1
ATOM 2095 N N . GLU A 1 268 ? 6.557 -6.272 -28.872 1.00 98.19 268 GLU A N 1
ATOM 2096 C CA . GLU A 1 268 ? 7.112 -5.271 -29.785 1.00 98.19 268 GLU A CA 1
ATOM 2097 C C . GLU A 1 268 ? 8.177 -4.414 -29.094 1.00 98.19 268 GLU A C 1
ATOM 2099 O O . GLU A 1 268 ? 9.222 -4.129 -29.680 1.00 98.19 268 GLU A O 1
ATOM 2104 N N . LEU A 1 269 ? 7.945 -4.021 -27.837 1.00 98.19 269 LEU A N 1
ATOM 2105 C CA . LEU A 1 269 ? 8.930 -3.274 -27.061 1.00 98.19 269 LEU A CA 1
ATOM 2106 C C . LEU A 1 269 ? 10.190 -4.108 -26.795 1.00 98.19 269 LEU A C 1
ATOM 2108 O O . LEU A 1 269 ? 11.293 -3.596 -26.970 1.00 98.19 269 LEU A O 1
ATOM 2112 N N . ALA A 1 270 ? 10.045 -5.386 -26.436 1.00 98.12 270 ALA A N 1
ATOM 2113 C CA . ALA A 1 270 ? 11.173 -6.293 -26.223 1.00 98.12 270 ALA A CA 1
ATOM 2114 C C . ALA A 1 270 ? 12.039 -6.424 -27.488 1.00 98.12 270 ALA A C 1
ATOM 2116 O O . ALA A 1 270 ? 13.260 -6.283 -27.420 1.00 98.12 270 ALA A O 1
ATOM 2117 N N . GLN A 1 271 ? 11.407 -6.603 -28.653 1.00 98.12 271 GLN A N 1
ATOM 2118 C CA . GLN A 1 271 ? 12.096 -6.663 -29.946 1.00 98.12 271 GLN A CA 1
ATOM 2119 C C . GLN A 1 271 ? 12.820 -5.353 -30.276 1.00 98.12 271 GLN A C 1
ATOM 2121 O O . GLN A 1 271 ? 13.982 -5.380 -30.681 1.00 98.12 271 GLN A O 1
ATOM 2126 N N . LYS A 1 272 ? 12.169 -4.201 -30.060 1.00 98.12 272 LYS A N 1
ATOM 2127 C CA . LYS A 1 272 ? 12.784 -2.881 -30.276 1.00 98.12 272 LYS A CA 1
ATOM 2128 C C . LYS A 1 272 ? 14.016 -2.690 -29.395 1.00 98.12 272 LYS A C 1
ATOM 2130 O O . LYS A 1 272 ? 15.064 -2.310 -29.914 1.00 98.12 272 LYS A O 1
ATOM 2135 N N . VAL A 1 273 ? 13.918 -3.007 -28.102 1.00 96.69 273 VAL A N 1
ATOM 2136 C CA . VAL A 1 273 ? 15.045 -2.914 -27.160 1.00 96.69 273 VAL A CA 1
ATOM 2137 C C . VAL A 1 273 ? 16.201 -3.808 -27.607 1.00 96.69 273 VAL A C 1
ATOM 2139 O O . VAL A 1 273 ? 17.333 -3.334 -27.669 1.00 96.69 273 VAL A O 1
ATOM 2142 N N . LEU A 1 274 ? 15.918 -5.058 -27.986 1.00 97.38 274 LEU A N 1
ATOM 2143 C CA . LEU A 1 274 ? 16.941 -5.989 -28.459 1.00 97.38 274 LEU A CA 1
ATOM 2144 C C . LEU A 1 274 ? 17.629 -5.482 -29.735 1.00 97.38 274 LEU A C 1
ATOM 2146 O O . LEU A 1 274 ? 18.853 -5.479 -29.803 1.00 97.38 274 LEU A O 1
ATOM 2150 N N . SER A 1 275 ? 16.857 -5.009 -30.717 1.00 97.69 275 SER A N 1
ATOM 2151 C CA . SER A 1 275 ? 17.394 -4.530 -32.000 1.00 97.69 275 SER A CA 1
ATOM 2152 C C . SER A 1 275 ? 18.221 -3.246 -31.887 1.00 97.69 275 SER A C 1
ATOM 2154 O O . SER A 1 275 ? 19.148 -3.048 -32.666 1.00 97.69 275 SER A O 1
ATOM 2156 N N . HIS A 1 276 ? 17.886 -2.365 -30.938 1.00 97.81 276 HIS A N 1
ATOM 2157 C CA . HIS A 1 276 ? 18.536 -1.063 -30.801 1.00 97.81 276 HIS A CA 1
ATOM 2158 C C . HIS A 1 276 ? 19.735 -1.103 -29.848 1.00 97.81 276 HIS A C 1
ATOM 2160 O O . HIS A 1 276 ? 20.755 -0.473 -30.118 1.00 97.81 276 HIS A O 1
ATOM 2166 N N . TYR A 1 277 ? 19.623 -1.836 -28.736 1.00 95.81 277 TYR A N 1
ATOM 2167 C CA . TYR A 1 277 ? 20.623 -1.823 -27.668 1.00 95.81 277 TYR A CA 1
ATOM 2168 C C . TYR A 1 277 ? 21.444 -3.117 -27.545 1.00 95.81 277 TYR A C 1
ATOM 2170 O O . TYR A 1 277 ? 22.433 -3.131 -26.810 1.00 95.81 277 TYR A O 1
ATOM 2178 N N . ASN A 1 278 ? 21.086 -4.174 -28.283 1.00 94.94 278 ASN A N 1
ATOM 2179 C CA . ASN A 1 278 ? 21.776 -5.468 -28.321 1.00 94.94 278 ASN A CA 1
ATOM 2180 C C . ASN A 1 278 ? 21.852 -6.182 -26.951 1.00 94.94 278 ASN A C 1
ATOM 2182 O O . ASN A 1 278 ? 21.059 -5.950 -26.034 1.00 94.94 278 ASN A O 1
ATOM 2186 N N . GLU A 1 279 ? 22.824 -7.087 -26.826 1.00 95.19 279 GLU A N 1
ATOM 2187 C CA . GLU A 1 279 ? 22.977 -8.024 -25.713 1.00 95.19 279 GLU A CA 1
ATOM 2188 C C . GLU A 1 279 ? 23.133 -7.407 -24.310 1.00 95.19 279 GLU A C 1
ATOM 2190 O O . GLU A 1 279 ? 22.601 -7.983 -23.359 1.00 95.19 279 GLU A O 1
ATOM 2195 N N . PRO A 1 280 ? 23.751 -6.220 -24.114 1.00 95.50 280 PRO A N 1
ATOM 2196 C CA . PRO A 1 280 ? 23.812 -5.597 -22.788 1.00 95.50 280 PRO A CA 1
ATOM 2197 C C . PRO A 1 280 ? 22.436 -5.348 -22.145 1.00 95.50 280 PRO A C 1
ATOM 2199 O O . PRO A 1 280 ? 22.341 -5.242 -20.922 1.00 95.50 280 PRO A O 1
ATOM 2202 N N . TYR A 1 281 ? 21.368 -5.286 -22.948 1.00 96.44 281 TYR A N 1
ATOM 2203 C CA . TYR A 1 281 ? 19.994 -5.063 -22.494 1.00 96.44 281 TYR A CA 1
ATOM 2204 C C . TYR A 1 281 ? 19.152 -6.344 -22.447 1.00 96.44 281 TYR A C 1
ATOM 2206 O O . TYR A 1 281 ? 17.948 -6.273 -22.192 1.00 96.44 281 TYR A O 1
ATOM 2214 N N . ARG A 1 282 ? 19.764 -7.528 -22.605 1.00 96.38 282 ARG A N 1
ATOM 2215 C CA . ARG A 1 282 ? 19.068 -8.825 -22.566 1.00 96.38 282 ARG A CA 1
ATOM 2216 C C . ARG A 1 282 ? 18.200 -8.997 -21.315 1.00 96.38 282 ARG A C 1
ATOM 2218 O O . ARG A 1 282 ? 17.063 -9.437 -21.419 1.00 96.38 282 ARG A O 1
ATOM 2225 N N . ARG A 1 283 ? 18.661 -8.534 -20.145 1.00 96.12 283 ARG A N 1
ATOM 2226 C CA . ARG A 1 283 ? 17.873 -8.560 -18.892 1.00 96.12 283 ARG A CA 1
ATOM 2227 C C . ARG A 1 283 ? 16.558 -7.773 -18.977 1.00 96.12 283 ARG A C 1
ATOM 2229 O O . ARG A 1 283 ? 15.558 -8.204 -18.403 1.00 96.12 283 ARG A O 1
ATOM 2236 N N . ALA A 1 284 ? 16.557 -6.626 -19.660 1.00 97.06 284 ALA A N 1
ATOM 2237 C CA . ALA A 1 284 ? 15.351 -5.826 -19.872 1.00 97.06 284 ALA A CA 1
ATOM 2238 C C . ALA A 1 284 ? 14.404 -6.523 -20.859 1.00 97.06 284 ALA A C 1
ATOM 2240 O O . ALA A 1 284 ? 13.200 -6.592 -20.617 1.00 97.06 284 ALA A O 1
ATOM 2241 N N . VAL A 1 285 ? 14.958 -7.102 -21.930 1.00 97.75 285 VAL A N 1
ATOM 2242 C CA . VAL A 1 285 ? 14.216 -7.912 -22.909 1.00 97.75 285 VAL A CA 1
ATOM 2243 C C . VAL A 1 285 ? 13.532 -9.092 -22.215 1.00 97.75 285 VAL A C 1
ATOM 2245 O O . VAL A 1 285 ? 12.318 -9.238 -22.329 1.00 97.75 285 VAL A O 1
ATOM 2248 N N . ASP A 1 286 ? 14.260 -9.859 -21.402 1.00 97.69 286 ASP A N 1
ATOM 2249 C CA . ASP A 1 286 ? 13.706 -10.993 -20.656 1.00 97.69 286 ASP A CA 1
ATOM 2250 C C . ASP A 1 286 ? 12.579 -10.553 -19.707 1.00 97.69 286 ASP A C 1
ATOM 2252 O O . ASP A 1 286 ? 11.569 -11.242 -19.559 1.00 97.69 286 ASP A O 1
ATOM 2256 N N . TYR A 1 287 ? 12.719 -9.392 -19.056 1.00 97.25 287 TYR A N 1
ATOM 2257 C CA . TYR A 1 287 ? 11.670 -8.830 -18.205 1.00 97.25 287 TYR A CA 1
ATOM 2258 C C . TYR A 1 287 ? 10.403 -8.480 -19.005 1.00 97.25 287 TYR A C 1
ATOM 2260 O O . TYR A 1 287 ? 9.295 -8.833 -18.590 1.00 97.25 287 TYR A O 1
ATOM 2268 N N . LEU A 1 288 ? 10.552 -7.845 -20.169 1.00 97.88 288 LEU A N 1
ATOM 2269 C CA . LEU A 1 288 ? 9.442 -7.515 -21.068 1.00 97.88 288 LEU A CA 1
ATOM 2270 C C . LEU A 1 288 ? 8.767 -8.771 -21.634 1.00 97.88 288 LEU A C 1
ATOM 2272 O O . LEU A 1 288 ? 7.541 -8.849 -21.677 1.00 97.88 288 LEU A O 1
ATOM 2276 N N . GLU A 1 289 ? 9.535 -9.800 -21.984 1.00 98.25 289 GLU A N 1
ATOM 2277 C CA . GLU A 1 289 ? 9.002 -11.095 -22.420 1.00 98.25 289 GLU A CA 1
ATOM 2278 C C . GLU A 1 289 ? 8.232 -11.810 -21.296 1.00 98.25 289 GLU A C 1
ATOM 2280 O O . GLU A 1 289 ? 7.220 -12.472 -21.545 1.00 98.25 289 GLU A O 1
ATOM 2285 N N . LYS A 1 290 ? 8.670 -11.678 -20.037 1.00 97.75 290 LYS A N 1
ATOM 2286 C CA . LYS A 1 290 ? 7.919 -12.167 -18.867 1.00 97.75 290 LYS A CA 1
ATOM 2287 C C . LYS A 1 290 ? 6.610 -11.394 -18.666 1.00 97.75 290 LYS A C 1
ATOM 2289 O O . LYS A 1 290 ? 5.588 -12.015 -18.371 1.00 97.75 290 LYS A O 1
ATOM 2294 N N . LEU A 1 291 ? 6.607 -10.071 -18.865 1.00 96.69 291 LEU A N 1
ATOM 2295 C CA . LEU A 1 291 ? 5.381 -9.257 -18.857 1.00 96.69 291 LEU A CA 1
ATOM 2296 C C . LEU A 1 291 ? 4.422 -9.673 -19.978 1.00 96.69 291 LEU A C 1
ATOM 2298 O O . LEU A 1 291 ? 3.232 -9.867 -19.728 1.00 96.69 291 LEU A O 1
ATOM 2302 N N . ALA A 1 292 ? 4.937 -9.864 -21.193 1.00 97.88 292 ALA A N 1
ATOM 2303 C CA . ALA A 1 292 ? 4.158 -10.316 -22.340 1.00 97.88 292 ALA A CA 1
ATOM 2304 C C . ALA A 1 292 ? 3.469 -11.659 -22.070 1.00 97.88 292 ALA A C 1
ATOM 2306 O O . ALA A 1 292 ? 2.283 -11.809 -22.354 1.00 97.88 292 ALA A O 1
ATOM 2307 N N . ARG A 1 293 ? 4.180 -12.605 -21.447 1.00 98.12 293 ARG A N 1
ATOM 2308 C CA . ARG A 1 293 ? 3.651 -13.921 -21.047 1.00 98.12 293 ARG A CA 1
ATOM 2309 C C . ARG A 1 293 ? 2.767 -13.895 -19.801 1.00 98.12 293 ARG A C 1
ATOM 2311 O O . ARG A 1 293 ? 2.376 -14.956 -19.326 1.00 98.12 293 ARG A O 1
ATOM 2318 N N . ASN A 1 294 ? 2.487 -12.717 -19.239 1.00 96.88 294 ASN A N 1
ATOM 2319 C CA . ASN A 1 294 ? 1.744 -12.566 -17.990 1.00 96.88 294 ASN A CA 1
ATOM 2320 C C . ASN A 1 294 ? 2.370 -13.323 -16.794 1.00 96.88 294 ASN A C 1
ATOM 2322 O O . ASN A 1 294 ? 1.709 -13.598 -15.791 1.00 96.88 294 ASN A O 1
ATOM 2326 N N . GLN A 1 295 ? 3.657 -13.669 -16.884 1.00 96.88 295 GLN A N 1
ATOM 2327 C CA . GLN A 1 295 ? 4.314 -14.603 -15.970 1.00 96.88 295 GLN A CA 1
ATOM 2328 C C . GLN A 1 295 ? 4.283 -14.093 -14.526 1.00 96.88 295 GLN A C 1
ATOM 2330 O O . GLN A 1 295 ? 3.940 -14.840 -13.615 1.00 96.88 295 GLN A O 1
ATOM 2335 N N . PHE A 1 296 ? 4.527 -12.795 -14.322 1.00 94.00 296 PHE A N 1
ATOM 2336 C CA . PHE A 1 296 ? 4.514 -12.194 -12.989 1.00 94.00 296 PHE A CA 1
ATOM 2337 C C . PHE A 1 296 ? 3.164 -12.313 -12.283 1.00 94.00 296 PHE A C 1
ATOM 2339 O O . PHE A 1 296 ? 3.145 -12.480 -11.071 1.00 94.00 296 PHE A O 1
ATOM 2346 N N . TRP A 1 297 ? 2.037 -12.251 -12.999 1.00 93.94 297 TRP A N 1
ATOM 2347 C CA . TRP A 1 297 ? 0.724 -12.415 -12.371 1.00 93.94 297 TRP A CA 1
ATOM 2348 C C . TRP A 1 297 ? 0.489 -13.866 -11.926 1.00 93.94 297 TRP A C 1
ATOM 2350 O O . TRP A 1 297 ? -0.035 -14.102 -10.830 1.00 93.94 297 TRP A O 1
ATOM 2360 N N . HIS A 1 298 ? 0.907 -14.829 -12.756 1.00 94.69 298 HIS A N 1
ATOM 2361 C CA . HIS A 1 298 ? 0.816 -16.258 -12.451 1.00 94.69 298 HIS A CA 1
ATOM 2362 C C . HIS A 1 298 ? 1.702 -16.632 -11.257 1.00 94.69 298 HIS A C 1
ATOM 2364 O O . HIS A 1 298 ? 1.228 -17.283 -10.329 1.00 94.69 298 HIS A O 1
ATOM 2370 N N . GLU A 1 299 ? 2.945 -16.150 -11.243 1.00 94.50 299 GLU A N 1
ATOM 2371 C CA . GLU A 1 299 ? 3.928 -16.417 -10.187 1.00 94.50 299 GLU A CA 1
ATOM 2372 C C . GLU A 1 299 ? 3.694 -15.611 -8.909 1.00 94.50 299 GLU A C 1
ATOM 2374 O O . GLU A 1 299 ? 4.194 -15.981 -7.848 1.00 94.50 299 GLU A O 1
ATOM 2379 N N . ALA A 1 300 ? 2.956 -14.500 -8.980 1.00 91.75 300 ALA A N 1
ATOM 2380 C CA . ALA A 1 300 ? 2.696 -13.691 -7.803 1.00 91.75 300 ALA A CA 1
ATOM 2381 C C . ALA A 1 300 ? 1.995 -14.525 -6.727 1.00 91.75 300 ALA A C 1
ATOM 2383 O O . ALA A 1 300 ? 0.961 -15.138 -6.980 1.00 91.75 300 ALA A O 1
ATOM 2384 N N . VAL A 1 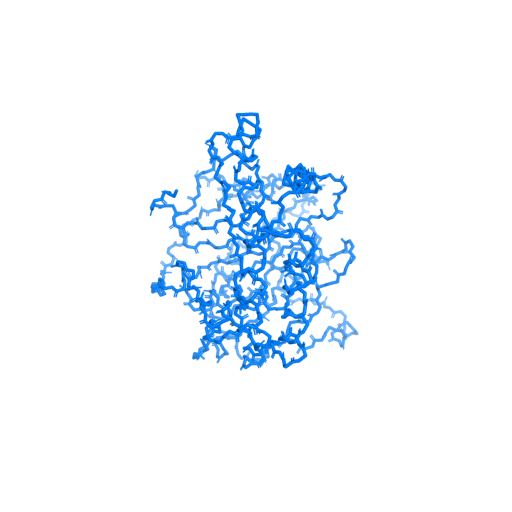301 ? 2.501 -14.502 -5.502 1.00 89.50 301 VAL A N 1
ATOM 2385 C CA . VAL A 1 301 ? 1.840 -15.145 -4.364 1.00 89.50 301 VAL A CA 1
ATOM 2386 C C . VAL A 1 301 ? 1.301 -14.054 -3.458 1.00 89.50 301 VAL A C 1
ATOM 2388 O O . VAL A 1 301 ? 2.045 -13.156 -3.056 1.00 89.50 301 VAL A O 1
ATOM 2391 N N . LEU A 1 302 ? 0.009 -14.129 -3.132 1.00 86.38 302 LEU A N 1
ATOM 2392 C CA . LEU A 1 302 ? -0.546 -13.315 -2.059 1.00 86.38 302 LEU A CA 1
ATOM 2393 C C . LEU A 1 302 ? 0.018 -13.847 -0.751 1.00 86.38 302 LEU A C 1
ATOM 2395 O O . LEU A 1 302 ? -0.343 -14.934 -0.311 1.00 86.38 302 LEU A O 1
ATOM 2399 N N . ARG A 1 303 ? 0.937 -13.091 -0.160 1.00 83.31 303 ARG A N 1
ATOM 2400 C CA . ARG A 1 303 ? 1.465 -13.416 1.158 1.00 83.31 303 ARG A CA 1
ATOM 2401 C C . ARG A 1 303 ? 0.493 -12.924 2.214 1.00 83.31 303 ARG A C 1
ATOM 2403 O O . ARG A 1 303 ? -0.006 -11.798 2.138 1.00 83.31 303 ARG A O 1
ATOM 2410 N N . ASP A 1 304 ? 0.255 -13.773 3.196 1.00 78.81 304 ASP A N 1
ATOM 2411 C CA . ASP A 1 304 ? -0.402 -13.361 4.420 1.00 78.81 304 ASP A CA 1
ATOM 2412 C C . ASP A 1 304 ? 0.613 -12.681 5.333 1.00 78.81 304 ASP A C 1
ATOM 2414 O O . ASP A 1 304 ? 1.779 -13.073 5.421 1.00 78.81 304 ASP A O 1
ATOM 2418 N N . MET A 1 305 ? 0.166 -11.627 6.004 1.00 77.69 305 MET A N 1
ATOM 2419 C CA . MET A 1 305 ? 0.978 -10.942 6.993 1.00 77.69 305 MET A CA 1
ATOM 2420 C C . MET A 1 305 ? 1.044 -11.780 8.276 1.00 77.69 305 MET A C 1
ATOM 2422 O O . MET A 1 305 ? 0.110 -12.528 8.573 1.00 77.69 305 MET A O 1
ATOM 2426 N N . PRO A 1 306 ? 2.084 -11.630 9.113 1.00 76.25 306 PRO A N 1
ATOM 2427 C CA . PRO A 1 306 ? 2.242 -12.453 10.313 1.00 76.25 306 PRO A CA 1
ATOM 2428 C C . PRO A 1 306 ? 1.028 -12.482 11.256 1.00 76.25 306 PRO A C 1
ATOM 2430 O O . PRO A 1 306 ? 0.806 -13.480 11.929 1.00 76.25 306 PRO A O 1
ATOM 2433 N N . TRP A 1 307 ? 0.216 -11.423 11.321 1.00 76.00 307 TRP A N 1
ATOM 2434 C CA . TRP A 1 307 ? -0.991 -11.383 12.165 1.00 76.00 307 TRP A CA 1
ATOM 2435 C C . TRP A 1 307 ? -2.255 -11.937 11.496 1.00 76.00 307 TRP A C 1
ATOM 2437 O O . TRP A 1 307 ? -3.253 -12.153 12.175 1.00 76.00 307 TRP A O 1
ATOM 2447 N N . HIS A 1 308 ? -2.229 -12.191 10.189 1.00 78.94 308 HIS A N 1
ATOM 2448 C CA . HIS A 1 308 ? -3.317 -12.871 9.477 1.00 78.94 308 HIS A CA 1
ATOM 2449 C C . HIS A 1 308 ? -3.404 -14.342 9.887 1.00 78.94 308 HIS A C 1
ATOM 2451 O O . HIS A 1 308 ? -4.491 -14.879 10.094 1.00 78.94 308 HIS A O 1
ATOM 2457 N N . ILE A 1 309 ? -2.240 -14.961 10.084 1.00 78.94 309 ILE A N 1
ATOM 2458 C CA . ILE A 1 309 ? -2.100 -16.373 10.453 1.00 78.94 309 ILE A CA 1
ATOM 2459 C C . ILE A 1 309 ? -2.154 -16.617 11.966 1.00 78.94 309 ILE A C 1
ATOM 2461 O O . ILE A 1 309 ? -2.393 -17.741 12.397 1.00 78.94 309 ILE A O 1
ATOM 2465 N N . ARG A 1 310 ? -1.956 -15.582 12.795 1.00 76.81 310 ARG A N 1
ATOM 2466 C CA . ARG A 1 310 ? -2.030 -15.720 14.259 1.00 76.81 310 ARG A CA 1
ATOM 2467 C C . ARG A 1 310 ? -3.464 -16.012 14.685 1.00 76.81 310 ARG A C 1
ATOM 2469 O O . ARG A 1 310 ? -4.325 -15.208 14.329 1.00 76.81 310 ARG A O 1
ATOM 2476 N N . PRO A 1 311 ? -3.742 -17.075 15.461 1.00 78.81 311 PRO A N 1
ATOM 2477 C CA . PRO A 1 311 ? -5.089 -17.317 15.963 1.00 78.81 311 PRO A CA 1
ATOM 2478 C C . PRO A 1 311 ? -5.597 -16.081 16.723 1.00 78.81 311 PRO A C 1
ATOM 2480 O O . PRO A 1 311 ? -4.782 -15.371 17.323 1.00 78.81 311 PRO A O 1
ATOM 2483 N N . PRO A 1 312 ? -6.914 -15.795 16.689 1.00 77.25 312 PRO A N 1
ATOM 2484 C CA . PRO A 1 312 ? -7.493 -14.729 17.495 1.00 77.25 312 PRO A CA 1
ATOM 2485 C C . PRO A 1 312 ? -7.013 -14.857 18.937 1.00 77.25 312 PRO A C 1
ATOM 2487 O O . PRO A 1 312 ? -7.047 -15.953 19.505 1.00 77.25 312 PRO A O 1
ATOM 2490 N N . ALA A 1 313 ? -6.548 -13.755 19.525 1.00 72.56 313 ALA A N 1
ATOM 2491 C CA . ALA A 1 313 ? -6.218 -13.782 20.938 1.00 72.56 313 ALA A CA 1
ATOM 2492 C C . ALA A 1 313 ? -7.505 -14.139 21.700 1.00 72.56 313 ALA A C 1
ATOM 2494 O O . ALA A 1 313 ? -8.566 -13.589 21.371 1.00 72.56 313 ALA A O 1
ATOM 2495 N N . PRO A 1 314 ? -7.457 -15.048 22.696 1.00 73.44 314 PRO A N 1
ATOM 2496 C CA . PRO A 1 314 ? -8.623 -15.281 23.531 1.00 73.44 314 PRO A CA 1
ATOM 2497 C C . PRO A 1 314 ? -9.075 -13.927 24.082 1.00 73.44 314 PRO A C 1
ATOM 2499 O O . PRO A 1 314 ? -8.221 -13.074 24.346 1.00 73.44 314 PRO A O 1
ATOM 2502 N N . PRO A 1 315 ? -10.387 -13.686 24.236 1.00 65.44 315 PRO A N 1
ATOM 2503 C CA . PRO A 1 315 ? -10.871 -12.445 24.807 1.00 65.44 315 PRO A CA 1
ATOM 2504 C C . PRO A 1 315 ? -10.317 -12.339 26.225 1.00 65.44 315 PRO A C 1
ATOM 2506 O O . PRO A 1 315 ? -10.869 -12.898 27.170 1.00 65.44 315 PRO A O 1
ATOM 2509 N N . VAL A 1 316 ? -9.192 -11.640 26.367 1.00 60.38 316 VAL A N 1
ATOM 2510 C CA . VAL A 1 316 ? -8.594 -11.379 27.662 1.00 60.38 316 VAL A CA 1
ATOM 2511 C C . VAL A 1 316 ? -9.637 -10.549 28.387 1.00 60.38 316 VAL A C 1
ATOM 2513 O O . V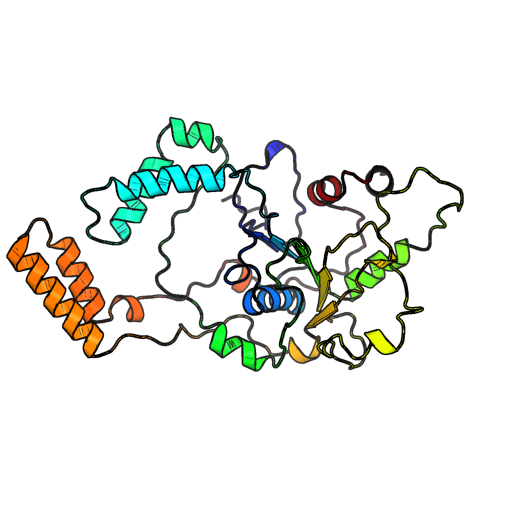AL A 1 316 ? -9.970 -9.439 27.957 1.00 60.38 316 VAL A O 1
ATOM 2516 N N . ARG A 1 317 ? -10.214 -11.106 29.459 1.00 56.66 317 ARG A N 1
ATOM 2517 C CA . ARG A 1 317 ? -10.880 -10.296 30.474 1.00 56.66 317 ARG A CA 1
ATOM 2518 C C . ARG A 1 317 ? -9.785 -9.390 30.995 1.00 56.66 317 ARG A C 1
ATOM 2520 O O . ARG A 1 317 ? -9.008 -9.800 31.850 1.00 56.66 317 ARG A O 1
ATOM 2527 N N . ALA A 1 318 ? -9.650 -8.211 30.400 1.00 48.78 318 ALA A N 1
ATOM 2528 C CA . ALA A 1 318 ? -8.753 -7.210 30.915 1.00 48.78 318 ALA A CA 1
ATOM 2529 C C . ALA A 1 318 ? -9.227 -6.953 32.347 1.00 48.78 318 ALA A C 1
ATOM 2531 O O . ALA A 1 318 ? -10.234 -6.284 32.560 1.00 48.78 318 ALA A O 1
ATOM 2532 N N . GLN A 1 319 ? -8.514 -7.491 33.340 1.00 47.31 319 GLN A N 1
ATOM 2533 C CA . GLN A 1 319 ? -8.338 -6.710 34.549 1.00 47.31 319 GLN A CA 1
ATOM 2534 C C . GLN A 1 319 ? -7.798 -5.388 34.025 1.00 47.31 319 GLN A C 1
ATOM 2536 O O . GLN A 1 319 ? -6.786 -5.388 33.322 1.00 47.31 319 GLN A O 1
ATOM 2541 N N . ALA A 1 320 ? -8.562 -4.312 34.195 1.00 46.16 320 ALA A N 1
ATOM 2542 C CA . ALA A 1 320 ? -8.228 -2.997 33.679 1.00 46.16 320 ALA A CA 1
ATOM 2543 C C . ALA A 1 320 ? -6.962 -2.490 34.387 1.00 46.16 320 ALA A C 1
ATOM 2545 O O . ALA A 1 320 ? -7.017 -1.665 35.293 1.00 46.16 320 ALA A O 1
ATOM 2546 N N . GLY A 1 321 ? -5.808 -3.036 34.005 1.00 50.25 321 GLY A N 1
ATOM 2547 C CA . GLY A 1 321 ? -4.508 -2.501 34.332 1.00 50.25 321 GLY A CA 1
ATOM 2548 C C . GLY A 1 321 ? -4.430 -1.145 33.659 1.00 50.25 321 GLY A C 1
ATOM 2549 O O . GLY A 1 321 ? -4.486 -1.048 32.432 1.00 50.25 321 GLY A O 1
ATOM 2550 N N . ARG A 1 322 ? -4.389 -0.101 34.482 1.00 47.88 322 ARG A N 1
ATOM 2551 C CA . ARG A 1 322 ? -4.351 1.305 34.083 1.00 47.88 322 ARG A CA 1
ATOM 2552 C C . ARG A 1 322 ? -2.975 1.640 33.512 1.00 47.88 322 ARG A C 1
ATOM 2554 O O . ARG A 1 322 ? -2.179 2.304 34.161 1.00 47.88 322 ARG A O 1
ATOM 2561 N N . PHE A 1 323 ? -2.670 1.144 32.321 1.00 48.50 323 PHE A N 1
ATOM 2562 C CA . PHE A 1 323 ? -1.410 1.442 31.651 1.00 48.50 323 PHE A CA 1
ATOM 2563 C C . PHE A 1 323 ? -1.722 2.132 30.333 1.00 48.50 323 PHE A C 1
ATOM 2565 O O . PHE A 1 323 ? -1.904 1.484 29.303 1.00 48.50 323 PHE A O 1
ATOM 2572 N N . LEU A 1 324 ? -1.828 3.463 30.375 1.00 44.53 324 LEU A N 1
ATOM 2573 C CA . LEU A 1 324 ? -1.704 4.235 29.149 1.00 44.53 324 LEU A CA 1
ATOM 2574 C C . LEU A 1 324 ? -0.245 4.145 28.696 1.00 44.53 324 LEU A C 1
ATOM 2576 O O . LEU A 1 324 ? 0.683 4.276 29.488 1.00 44.53 324 LEU A O 1
ATOM 2580 N N . HIS A 1 325 ? -0.044 3.877 27.413 1.00 45.16 325 HIS A N 1
ATOM 2581 C CA . HIS A 1 325 ? 1.290 3.851 26.839 1.00 45.16 325 HIS A CA 1
ATOM 2582 C C . HIS A 1 325 ? 1.889 5.265 26.829 1.00 45.16 325 HIS A C 1
ATOM 2584 O O . HIS A 1 325 ? 1.198 6.213 26.459 1.00 45.16 325 HIS A O 1
ATOM 2590 N N . GLU A 1 326 ? 3.179 5.408 27.130 1.00 47.78 326 GLU A N 1
ATOM 2591 C CA . GLU A 1 326 ? 3.856 6.710 27.232 1.00 47.78 326 GLU A CA 1
ATOM 2592 C C . GLU A 1 326 ? 3.744 7.547 25.947 1.00 47.78 326 GLU A C 1
ATOM 2594 O O . GLU A 1 326 ? 3.600 8.758 26.011 1.00 47.78 326 GLU A O 1
ATOM 2599 N N . ALA A 1 327 ? 3.701 6.929 24.760 1.00 43.69 327 ALA A N 1
ATOM 2600 C CA . ALA A 1 327 ? 3.449 7.674 23.517 1.00 43.69 327 ALA A CA 1
ATOM 2601 C C . ALA A 1 327 ? 2.007 8.209 23.399 1.00 43.69 327 ALA A C 1
ATOM 2603 O O . ALA A 1 327 ? 1.786 9.218 22.736 1.00 43.69 327 ALA A O 1
ATOM 2604 N N . VAL A 1 328 ? 1.023 7.549 24.023 1.00 46.03 328 VAL A N 1
ATOM 2605 C CA . VAL A 1 328 ? -0.345 8.079 24.137 1.00 46.03 328 VAL A CA 1
ATOM 2606 C C . VAL A 1 328 ? -0.347 9.214 25.155 1.00 46.03 328 VAL A C 1
ATOM 2608 O O . VAL A 1 328 ? -0.870 10.274 24.844 1.00 46.03 328 VAL A O 1
ATOM 2611 N N . GLU A 1 329 ? 0.321 9.064 26.301 1.00 52.62 329 GLU A N 1
ATOM 2612 C CA . GLU A 1 329 ? 0.515 10.163 27.263 1.00 52.62 329 GLU A CA 1
ATOM 2613 C C . GLU A 1 329 ? 1.254 11.365 26.648 1.00 52.62 329 GLU A C 1
ATOM 2615 O O . GLU A 1 329 ? 0.886 12.511 26.887 1.00 52.62 329 GLU A O 1
ATOM 2620 N N . ALA A 1 330 ? 2.251 11.122 25.796 1.00 50.59 330 ALA A N 1
ATOM 2621 C CA . ALA A 1 330 ? 3.006 12.148 25.086 1.00 50.59 330 ALA A CA 1
ATOM 2622 C C . ALA A 1 330 ? 2.194 12.783 23.945 1.00 50.59 330 ALA A C 1
ATOM 2624 O O . ALA A 1 330 ? 2.285 13.982 23.705 1.00 50.59 330 ALA A O 1
ATOM 2625 N N . ALA A 1 331 ? 1.340 12.020 23.262 1.00 47.81 331 ALA A N 1
ATOM 2626 C CA . ALA A 1 331 ? 0.375 12.575 22.310 1.00 47.81 331 ALA A CA 1
ATOM 2627 C C . ALA A 1 331 ? -0.754 13.359 23.006 1.00 47.81 331 ALA A C 1
ATOM 2629 O O . ALA A 1 331 ? -1.423 14.187 22.375 1.00 47.81 331 ALA A O 1
ATOM 2630 N N . LEU A 1 332 ? -0.961 13.097 24.298 1.00 47.47 332 LEU A N 1
ATOM 2631 C CA . LEU A 1 332 ? -1.778 13.890 25.203 1.00 47.47 332 LEU A CA 1
ATOM 2632 C C . LEU A 1 332 ? -0.978 15.053 25.822 1.00 47.47 332 LEU A C 1
ATOM 2634 O O . LEU A 1 332 ? -1.591 15.849 26.499 1.00 47.47 332 LEU A O 1
ATOM 2638 N N . ALA A 1 333 ? 0.326 15.243 25.569 1.00 42.56 333 ALA A N 1
ATOM 2639 C CA . ALA A 1 333 ? 1.217 16.121 26.350 1.00 42.56 333 ALA A CA 1
ATOM 2640 C C . ALA A 1 333 ? 0.872 17.615 26.549 1.00 42.56 333 ALA A C 1
ATOM 2642 O O . ALA A 1 333 ? 1.396 18.151 27.526 1.00 42.56 333 ALA A O 1
ATOM 2643 N N . PRO A 1 334 ? 0.020 18.321 25.772 1.00 48.28 334 PRO A N 1
ATOM 2644 C CA . PRO A 1 334 ? -0.469 19.618 26.260 1.00 48.28 334 PRO A CA 1
ATOM 2645 C C . PRO A 1 334 ? -1.307 19.478 27.554 1.00 48.28 334 PRO A C 1
ATOM 2647 O O . PRO A 1 334 ? -1.526 20.430 28.292 1.00 48.28 334 PRO A O 1
ATOM 2650 N N . ALA A 1 335 ? -1.715 18.252 27.885 1.00 48.69 335 ALA A N 1
ATOM 2651 C CA . ALA A 1 335 ? -2.555 17.876 29.003 1.00 48.69 335 ALA A CA 1
ATOM 2652 C C . ALA A 1 335 ? -1.822 17.530 30.305 1.00 48.69 335 ALA A C 1
ATOM 2654 O O . ALA A 1 335 ? -1.813 16.370 30.734 1.00 48.69 335 ALA A O 1
ATOM 2655 N N . LEU A 1 336 ? -1.242 18.513 30.992 1.00 48.03 336 LEU A N 1
ATOM 2656 C CA . LEU A 1 336 ? -0.696 18.304 32.346 1.00 48.03 336 LEU A CA 1
ATOM 2657 C C . LEU A 1 336 ? -1.661 17.552 33.306 1.00 48.03 336 LEU A C 1
ATOM 2659 O O . LEU A 1 336 ? -1.192 16.652 34.010 1.00 48.03 336 LEU A O 1
ATOM 2663 N N . PRO A 1 337 ? -2.989 17.809 33.303 1.00 46.16 337 PRO A N 1
ATOM 2664 C CA . PRO A 1 337 ? -3.944 17.071 34.134 1.00 46.16 337 PRO A CA 1
ATOM 2665 C C . PRO A 1 337 ? -4.093 15.589 33.758 1.00 46.16 337 PRO A C 1
ATOM 2667 O O . PRO A 1 337 ? -4.086 14.734 34.644 1.00 46.16 337 PRO A O 1
ATOM 2670 N N . LEU A 1 338 ? -4.165 15.248 32.464 1.00 41.31 338 LEU A N 1
ATOM 2671 C CA . LEU A 1 338 ? -4.248 13.843 32.034 1.00 41.31 338 LEU A CA 1
ATOM 2672 C C . LEU A 1 338 ? -2.961 13.092 32.375 1.00 41.31 338 LEU A C 1
ATOM 2674 O O . LEU A 1 338 ? -3.022 11.966 32.866 1.00 41.31 338 LEU A O 1
ATOM 2678 N N . LYS A 1 339 ? -1.798 13.737 32.216 1.00 45.97 339 LYS A N 1
ATOM 2679 C CA . LYS A 1 339 ? -0.522 13.156 32.639 1.00 45.97 339 LYS A CA 1
ATOM 2680 C C . LYS A 1 339 ? -0.522 12.865 34.139 1.00 45.97 339 LYS A C 1
ATOM 2682 O O . LYS A 1 339 ? -0.056 11.804 34.523 1.00 45.97 339 LYS A O 1
ATOM 2687 N N . ALA A 1 340 ? -1.097 13.715 34.991 1.00 52.44 340 ALA A N 1
ATOM 2688 C CA . ALA A 1 340 ? -1.180 13.477 36.438 1.00 52.44 340 ALA A CA 1
ATOM 2689 C C . ALA A 1 340 ? -2.157 12.347 36.827 1.00 52.44 340 ALA A C 1
ATOM 2691 O O . ALA A 1 340 ? -1.911 11.637 37.799 1.00 52.44 340 ALA A O 1
ATOM 2692 N N . ILE A 1 341 ? -3.239 12.150 36.067 1.00 48.91 341 ILE A N 1
ATOM 2693 C CA . ILE A 1 341 ? -4.216 11.068 36.292 1.00 48.91 341 ILE A CA 1
ATOM 2694 C C . ILE A 1 341 ? -3.614 9.698 35.958 1.00 48.91 341 ILE A C 1
ATOM 2696 O O . ILE A 1 341 ? -3.881 8.725 36.662 1.00 48.91 341 ILE A O 1
ATOM 2700 N N . PHE A 1 342 ? -2.785 9.624 34.914 1.00 45.66 342 PHE A N 1
ATOM 2701 C CA . PHE A 1 342 ? -2.175 8.369 34.463 1.00 45.66 342 PHE A CA 1
ATOM 2702 C C . PHE A 1 342 ? -0.764 8.113 35.031 1.00 45.66 342 PHE A C 1
ATOM 2704 O O . PHE A 1 342 ? -0.363 6.957 35.143 1.00 45.66 342 PHE A O 1
ATOM 2711 N N . SER A 1 343 ? -0.048 9.149 35.493 1.00 47.69 343 SER A N 1
ATOM 2712 C CA . SER A 1 343 ? 1.271 9.010 36.148 1.00 47.69 343 SER A CA 1
ATOM 2713 C C . SER A 1 343 ? 1.214 8.787 37.664 1.00 47.69 343 SER A C 1
ATOM 2715 O O . SER A 1 343 ? 2.219 8.378 38.248 1.00 47.69 343 SER A O 1
ATOM 2717 N N . ARG A 1 344 ? 0.060 9.006 38.317 1.00 46.12 344 ARG A N 1
ATOM 2718 C CA . ARG A 1 344 ? -0.161 8.616 39.720 1.00 46.12 344 ARG A CA 1
ATOM 2719 C C . ARG A 1 344 ? -0.306 7.097 39.822 1.00 46.12 344 ARG A C 1
ATOM 2721 O O . ARG A 1 344 ? -1.406 6.552 39.733 1.00 46.12 344 ARG A O 1
ATOM 2728 N N . ARG A 1 345 ? 0.843 6.443 39.975 1.00 47.12 345 ARG A N 1
ATOM 2729 C CA . ARG A 1 345 ? 0.964 5.113 40.572 1.00 47.12 345 ARG A CA 1
ATOM 2730 C C . ARG A 1 345 ? 0.873 5.207 42.084 1.00 47.12 345 ARG A C 1
ATOM 2732 O O . ARG A 1 345 ? 1.450 6.173 42.632 1.00 47.12 345 ARG A O 1
#

Radius of gyration: 24.46 Å; chains: 1; bounding box: 61×46×73 Å

Sequence (345 aa):
MDPLSGLMVVCTDGCDQSKFMMPRDPEFRISADNTVREAKNQYVLLYLAALVAQYRMRFSCLANFRKSHTHCRIDQLWGCLARRIANESKLLNPDDVCHVLLSELQKASMRAWLGPNTEVLVERLVCVKDWRNHLPTIGVGLEGGLLKDSSSNHMFFFMLRRGLDAALSISTLHVPADCSCCLESSLCVCAWTDLPSALMTSVTEGSFRGPRDPLDVVVLLKKHICDPMLSQSPLLVLPRTKADGWEILPSTKRVNNHSAKNQKEWQELAQKVLSHYNEPYRRAVDYLEKLARNQFWHEAVLRDMPWHIRPPAPPVRAQAGRFLHEAVEAALAPALPLKAIFSRR

pLDDT: mean 70.38, std 22.64, range [24.44, 98.5]